Protein AF-A0A812URU6-F1 (afdb_monomer_lite)

Organism: NCBI:txid878477

pLDDT: mean 85.21, std 11.63, range [48.81, 98.44]

Radius of gyration: 23.98 Å; chains: 1; bounding box: 55×29×68 Å

Foldseek 3Di:
DWFFWFKAFLPPRHTFAGRDGAWDKDADPDPVFRIKIAAQDHTPPNVQWDWLCPAPWFTFTDRNVCVVVNDGFKGQTRVPDDRVPHRIMGRDDNNHIDIGTDDQAEFEWEWDWADDDPFWIWIWTDGPVGIDIDIDTNVCQQPDAPLNVVVVVCVVVVHDPSRRYWYAYPVGDIDDPVRRRPGNCRVVVDDPPD

Secondary structure (DSSP, 8-state):
----EEEEETTT--EEEEEE-SEEEEE-SSTT-SEEEEESSPPTTGGGSEE---SSSSEEEE-TT-TTTTS-SEEES-SSS--TTSSEEEEESTTSEEEEE----EEEEEEEEEEEETTEEEEEEEETTEEEEEEEEGGGTTTSBHHHHHHHHHHHTT--TT-EEEEEETT--EE-GGGTTSBHHHHTT-----

Sequence (194 aa):
MERYVHLDCGICGERLYTDLCEFLQSEGSQPHIEAEVYTSQEPDILANLADVGVTGKGHSFNCSRNCHRNRWLIDAGTGVVDRKGYKYAIACGRAFVRIVDVPKVAVVMTVVMRPVSGSSATLLFSLASGDFMAPIMVEDLHKVSWGEVVMQCRAGHDLKPDTVLKFVQEDGTLLGKDHLDQTIAEIFRFHVSS

Structure (mmCIF, N/CA/C/O backbone):
data_AF-A0A812URU6-F1
#
_entry.id   AF-A0A812URU6-F1
#
loop_
_atom_site.group_PDB
_atom_site.id
_atom_site.type_symbol
_atom_site.label_atom_id
_atom_site.label_alt_id
_atom_site.label_comp_id
_atom_site.label_asym_id
_atom_site.label_entity_id
_atom_site.label_seq_id
_atom_site.pdbx_PDB_ins_code
_atom_site.Cartn_x
_atom_site.Cartn_y
_atom_site.Cartn_z
_atom_site.occupancy
_atom_site.B_iso_or_equiv
_atom_site.auth_seq_id
_atom_site.auth_comp_id
_atom_site.auth_asym_id
_atom_site.auth_atom_id
_atom_site.pdbx_PDB_model_num
ATOM 1 N N . MET A 1 1 ? -3.172 11.590 5.666 1.00 53.34 1 MET A N 1
ATOM 2 C CA . MET A 1 1 ? -3.834 10.269 5.735 1.00 53.34 1 MET A CA 1
ATOM 3 C C . MET A 1 1 ? -3.002 9.339 4.879 1.00 53.34 1 MET A C 1
ATOM 5 O O . MET A 1 1 ? -2.835 9.654 3.709 1.00 53.34 1 MET A O 1
ATOM 9 N N . GLU A 1 2 ? -2.430 8.287 5.457 1.00 65.31 2 GLU A N 1
ATOM 10 C CA . GLU A 1 2 ? -1.603 7.329 4.713 1.00 65.31 2 GLU A CA 1
ATOM 11 C C . GLU A 1 2 ? -2.472 6.536 3.724 1.00 65.31 2 GLU A C 1
ATOM 13 O O . GLU A 1 2 ? -3.609 6.157 4.040 1.00 65.31 2 GLU A O 1
ATOM 18 N N . ARG A 1 3 ? -1.963 6.373 2.499 1.00 81.25 3 ARG A N 1
ATOM 19 C CA . ARG A 1 3 ? -2.602 5.663 1.385 1.00 81.25 3 ARG A CA 1
ATOM 20 C C . ARG A 1 3 ? -1.785 4.407 1.114 1.00 81.25 3 ARG A C 1
ATOM 22 O O . ARG A 1 3 ? -0.578 4.513 0.958 1.00 81.25 3 ARG A O 1
ATOM 29 N N . TYR A 1 4 ? -2.457 3.265 1.018 1.00 85.00 4 TYR A N 1
ATOM 30 C CA . TYR A 1 4 ? -1.839 1.975 0.729 1.00 85.00 4 TYR A CA 1
ATOM 31 C C . TYR A 1 4 ? -2.210 1.537 -0.678 1.00 85.00 4 TYR A C 1
ATOM 33 O O . TYR A 1 4 ? -3.381 1.599 -1.068 1.00 85.00 4 TYR A O 1
ATOM 41 N N . VAL A 1 5 ? -1.215 1.096 -1.437 1.00 90.75 5 VAL A N 1
ATOM 42 C CA . VAL A 1 5 ? -1.417 0.593 -2.796 1.00 90.75 5 VAL A CA 1
ATOM 43 C C . VAL A 1 5 ? -0.684 -0.727 -2.994 1.00 90.75 5 VAL A C 1
ATOM 45 O O . VAL A 1 5 ? 0.415 -0.937 -2.486 1.00 90.75 5 VAL A O 1
ATOM 48 N N . HIS A 1 6 ? -1.283 -1.621 -3.769 1.00 93.19 6 HIS A N 1
ATOM 49 C CA . HIS A 1 6 ? -0.532 -2.657 -4.458 1.00 93.19 6 HIS A CA 1
ATOM 50 C C . HIS A 1 6 ? -0.035 -2.095 -5.783 1.00 93.19 6 HIS A C 1
ATOM 52 O O . HIS A 1 6 ? -0.736 -1.329 -6.454 1.00 93.19 6 HIS A O 1
ATOM 58 N N . LEU A 1 7 ? 1.168 -2.499 -6.170 1.00 97.12 7 LEU A N 1
ATOM 59 C CA . LEU A 1 7 ? 1.699 -2.222 -7.495 1.00 97.12 7 LEU A CA 1
ATOM 60 C C . LEU A 1 7 ? 1.783 -3.533 -8.262 1.00 97.12 7 LEU A C 1
ATOM 62 O O . LEU A 1 7 ? 2.578 -4.405 -7.917 1.00 97.12 7 LEU A O 1
ATOM 66 N N . ASP A 1 8 ? 0.969 -3.650 -9.306 1.00 97.50 8 ASP A N 1
ATOM 67 C CA . ASP A 1 8 ? 0.880 -4.852 -10.131 1.00 97.50 8 ASP A CA 1
ATOM 68 C C . ASP A 1 8 ? 1.454 -4.584 -11.523 1.00 97.50 8 ASP A C 1
ATOM 70 O O . ASP A 1 8 ? 1.243 -3.519 -12.106 1.00 97.50 8 ASP A O 1
ATOM 74 N N . CYS A 1 9 ? 2.128 -5.562 -12.121 1.00 97.62 9 CYS A N 1
ATOM 75 C CA . CYS A 1 9 ? 2.458 -5.50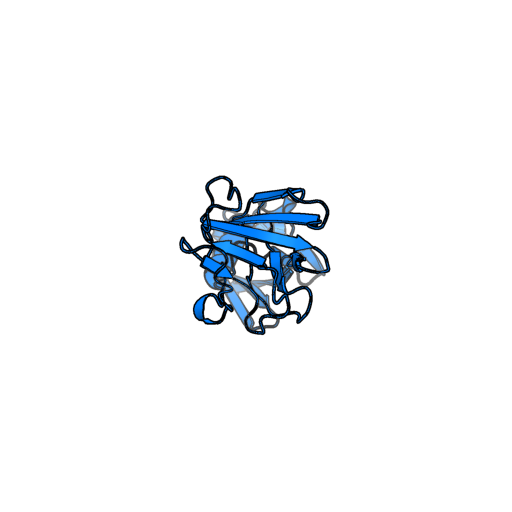9 -13.539 1.00 97.62 9 CYS A CA 1
ATOM 76 C C . CYS A 1 9 ? 1.170 -5.393 -14.370 1.00 97.62 9 CYS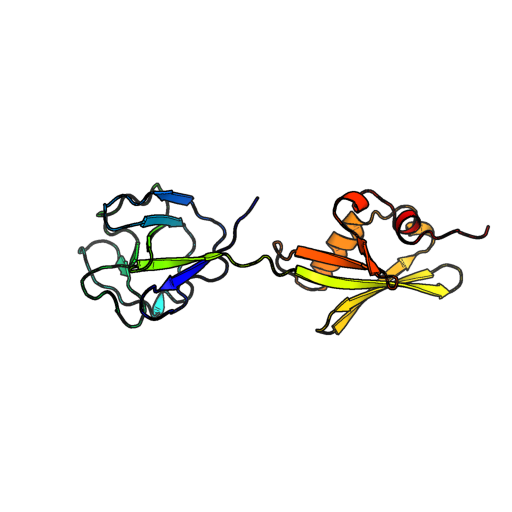 A C 1
ATOM 78 O O . CYS A 1 9 ? 0.269 -6.227 -14.286 1.00 97.62 9 CYS A O 1
ATOM 80 N N . GLY A 1 10 ? 1.092 -4.380 -15.224 1.00 96.19 10 GLY A N 1
ATOM 81 C CA . GLY A 1 10 ? -0.073 -4.078 -16.051 1.00 96.19 10 GLY A CA 1
ATOM 82 C C . GLY A 1 10 ? -0.335 -5.084 -17.165 1.00 96.19 10 GLY A C 1
ATOM 83 O O . GLY A 1 10 ? -1.456 -5.143 -17.663 1.00 96.19 10 GLY A O 1
ATOM 84 N N . ILE A 1 11 ? 0.663 -5.899 -17.531 1.00 96.44 11 ILE A N 1
ATOM 85 C CA . ILE A 1 11 ? 0.514 -6.956 -18.541 1.00 96.44 11 ILE A CA 1
ATOM 86 C C . ILE A 1 11 ? 0.136 -8.292 -17.896 1.00 96.44 11 ILE A C 1
ATOM 88 O O . ILE A 1 11 ? -0.873 -8.883 -18.270 1.00 96.44 11 ILE A O 1
ATOM 92 N N . CYS A 1 12 ? 0.947 -8.802 -16.963 1.00 96.50 12 CYS A N 1
ATOM 93 C CA . CYS A 1 12 ? 0.767 -10.157 -16.428 1.00 96.50 12 CYS A CA 1
ATOM 94 C C . CYS A 1 12 ? 0.069 -10.219 -15.064 1.00 96.50 12 CYS A C 1
ATOM 96 O O . CYS A 1 12 ? -0.239 -11.320 -14.609 1.00 96.50 12 CYS A O 1
ATOM 98 N N . GLY A 1 13 ? -0.175 -9.075 -14.419 1.00 96.25 13 GLY A N 1
ATOM 99 C CA . GLY A 1 13 ? -0.817 -8.996 -13.106 1.00 96.25 13 GLY A CA 1
ATOM 100 C C . GLY A 1 13 ? 0.064 -9.425 -11.930 1.00 96.25 13 GLY A C 1
ATOM 101 O O . GLY A 1 13 ? -0.452 -9.595 -10.832 1.00 96.25 13 GLY A O 1
ATOM 102 N N . GLU A 1 14 ? 1.368 -9.637 -12.133 1.00 96.50 14 GLU A N 1
ATOM 103 C CA . GLU A 1 14 ? 2.283 -9.988 -11.043 1.00 96.50 14 GLU A CA 1
ATOM 104 C C . GLU A 1 14 ? 2.402 -8.850 -10.020 1.00 96.50 14 GLU A C 1
ATOM 106 O O . GLU A 1 14 ? 2.644 -7.703 -10.395 1.00 96.50 14 GLU A O 1
ATOM 111 N N . ARG A 1 15 ? 2.267 -9.193 -8.735 1.00 96.50 15 ARG A N 1
ATOM 112 C CA . ARG A 1 15 ? 2.437 -8.296 -7.585 1.00 96.50 15 ARG A CA 1
ATOM 113 C C . ARG A 1 15 ? 3.912 -7.914 -7.445 1.00 96.50 15 ARG A C 1
ATOM 115 O O . ARG A 1 15 ? 4.744 -8.783 -7.204 1.00 96.50 15 ARG A O 1
ATOM 122 N N . LEU A 1 16 ? 4.228 -6.631 -7.597 1.00 96.62 16 LEU A N 1
ATOM 123 C CA . LEU A 1 16 ? 5.581 -6.084 -7.429 1.00 96.62 16 LEU A CA 1
ATOM 124 C C . LEU A 1 16 ? 5.780 -5.496 -6.027 1.00 96.62 16 LEU A C 1
ATOM 126 O O . LEU A 1 16 ? 6.863 -5.612 -5.460 1.00 96.62 16 LEU A O 1
ATOM 130 N N . TYR A 1 17 ? 4.727 -4.873 -5.492 1.00 96.06 17 TYR A N 1
ATOM 131 C CA . TYR A 1 17 ? 4.671 -4.333 -4.136 1.00 96.06 17 TYR A CA 1
ATOM 132 C C . TYR A 1 17 ? 3.324 -4.636 -3.487 1.00 96.06 17 TYR A C 1
ATOM 134 O O . TYR A 1 17 ? 2.270 -4.474 -4.114 1.00 96.06 17 TYR A O 1
ATOM 142 N N . THR A 1 18 ? 3.366 -4.974 -2.207 1.00 89.75 18 THR A N 1
ATOM 143 C CA . THR A 1 18 ? 2.221 -5.203 -1.333 1.00 89.75 18 THR A CA 1
ATOM 144 C C . THR A 1 18 ? 2.204 -4.104 -0.282 1.00 89.75 18 THR A C 1
ATOM 146 O O . THR A 1 18 ? 3.236 -3.782 0.297 1.00 89.75 18 THR A O 1
ATOM 149 N N . ASP A 1 19 ? 1.028 -3.517 -0.050 1.00 87.00 19 ASP A N 1
ATOM 150 C CA . ASP A 1 19 ? 0.815 -2.484 0.968 1.00 87.00 19 ASP A CA 1
ATOM 151 C C . ASP A 1 19 ? 1.839 -1.329 0.944 1.00 87.00 19 ASP A C 1
ATOM 153 O O . ASP A 1 19 ? 2.282 -0.861 1.990 1.00 87.00 19 ASP A O 1
ATOM 157 N N . LEU A 1 20 ? 2.216 -0.842 -0.244 1.00 90.31 20 LEU A N 1
ATOM 158 C CA . LEU A 1 20 ? 3.130 0.293 -0.373 1.00 90.31 20 LEU A CA 1
ATOM 159 C C . LEU A 1 20 ? 2.477 1.552 0.215 1.00 90.31 20 LEU A C 1
ATOM 161 O O . LEU A 1 20 ? 1.436 1.993 -0.280 1.00 90.31 20 LEU A O 1
ATOM 165 N N . CYS A 1 21 ? 3.100 2.132 1.243 1.00 88.00 21 CYS A N 1
ATOM 166 C CA . CYS A 1 21 ? 2.548 3.260 2.004 1.00 88.00 21 CYS A CA 1
ATOM 167 C C . CYS A 1 21 ? 3.456 4.495 2.070 1.00 88.00 21 CYS A C 1
ATOM 169 O O . CYS A 1 21 ? 2.961 5.614 2.210 1.00 88.00 21 CYS A O 1
ATOM 171 N N . GLU A 1 22 ? 4.767 4.321 1.900 1.00 90.25 22 GLU A N 1
ATOM 172 C CA . GLU A 1 22 ? 5.744 5.410 1.886 1.00 90.25 22 GLU A CA 1
ATOM 173 C C . GLU A 1 22 ? 6.175 5.718 0.451 1.00 90.25 22 GLU A C 1
ATOM 175 O O . GLU A 1 22 ? 7.177 5.205 -0.060 1.00 90.25 22 GLU A O 1
ATOM 180 N N . PHE A 1 23 ? 5.390 6.550 -0.233 1.00 96.12 23 PHE A N 1
ATOM 181 C CA . PHE A 1 23 ? 5.688 6.937 -1.606 1.00 96.12 23 PHE A CA 1
ATOM 182 C C . PHE A 1 23 ? 5.219 8.349 -1.956 1.00 96.12 23 PHE A C 1
ATOM 184 O O . PHE A 1 23 ? 4.244 8.871 -1.417 1.00 96.12 23 PHE A O 1
ATOM 191 N N . LEU A 1 24 ? 5.905 8.945 -2.927 1.00 96.75 24 LEU A N 1
ATOM 192 C CA . LEU A 1 24 ? 5.454 10.126 -3.651 1.00 96.75 24 LEU A CA 1
ATOM 193 C C . LEU A 1 24 ? 4.851 9.674 -4.982 1.00 96.75 24 LEU A C 1
ATOM 195 O O . LEU A 1 24 ? 5.499 8.945 -5.726 1.00 96.75 24 LEU A O 1
ATOM 199 N N . GLN A 1 25 ? 3.649 10.138 -5.314 1.00 97.12 25 GLN A N 1
ATOM 200 C CA . GLN A 1 25 ? 3.085 9.984 -6.656 1.00 97.12 25 GLN A CA 1
ATOM 201 C C . GLN A 1 25 ? 3.115 11.329 -7.386 1.00 97.12 25 GLN A C 1
ATOM 203 O O . GLN A 1 25 ? 2.724 12.347 -6.816 1.00 97.12 25 GLN A O 1
ATOM 208 N N . SER A 1 26 ? 3.541 11.338 -8.648 1.00 97.00 26 SER A N 1
ATOM 209 C CA . SER A 1 26 ? 3.408 12.494 -9.540 1.00 97.00 26 SER A CA 1
ATOM 210 C C . SER A 1 26 ? 2.812 12.113 -10.888 1.00 97.00 26 SER A C 1
ATOM 212 O O . SER A 1 26 ? 2.631 10.935 -11.195 1.00 97.00 26 SER A O 1
ATOM 214 N N . GLU A 1 27 ? 2.532 13.126 -11.705 1.00 96.94 27 GLU A N 1
ATOM 215 C CA . GLU A 1 27 ? 2.297 12.936 -13.136 1.00 96.94 27 GLU A CA 1
ATOM 216 C C . GLU A 1 27 ? 3.510 12.272 -13.796 1.00 96.94 27 GLU A C 1
ATOM 218 O O . GLU A 1 27 ? 4.634 12.372 -13.289 1.00 96.94 27 GLU A O 1
ATOM 223 N N . GLY A 1 28 ? 3.265 11.572 -14.904 1.00 95.31 28 GLY A N 1
ATOM 224 C CA . GLY A 1 28 ? 4.319 10.914 -15.659 1.00 95.31 28 GLY A CA 1
ATOM 225 C C . GLY A 1 28 ? 5.263 11.910 -16.327 1.00 95.31 28 GLY A C 1
ATOM 226 O O . GLY A 1 28 ? 4.831 12.839 -17.006 1.00 95.31 28 GLY A O 1
ATOM 227 N N . SER A 1 29 ? 6.569 11.679 -16.190 1.00 93.38 29 SER A N 1
ATOM 228 C CA . SER A 1 29 ? 7.610 12.482 -16.844 1.00 93.38 29 SER A CA 1
ATOM 229 C C . SER A 1 29 ? 7.660 12.344 -18.374 1.00 93.38 29 SER A C 1
ATOM 231 O O . SER A 1 29 ? 8.317 13.143 -19.044 1.00 93.38 29 SER A O 1
ATOM 233 N N . GLN A 1 30 ? 6.985 11.343 -18.952 1.00 90.44 30 GLN A N 1
ATOM 234 C CA . GLN A 1 30 ? 6.980 11.060 -20.391 1.00 90.44 30 GLN A CA 1
ATOM 235 C C . GLN A 1 30 ? 5.553 10.834 -20.911 1.00 90.44 30 GLN A C 1
ATOM 237 O O . GLN A 1 30 ? 4.738 10.265 -20.190 1.00 90.44 30 GLN A O 1
ATOM 242 N N . PRO A 1 31 ? 5.245 11.153 -22.188 1.00 92.31 31 PRO A N 1
ATOM 243 C CA . PRO A 1 31 ? 3.873 11.099 -22.717 1.00 92.31 31 PRO A CA 1
ATOM 244 C C . PRO A 1 31 ? 3.169 9.737 -22.649 1.00 92.31 31 PRO A C 1
ATOM 246 O O . PRO A 1 31 ? 1.954 9.665 -22.791 1.00 92.31 31 PRO A O 1
ATOM 249 N N . HIS A 1 32 ? 3.923 8.647 -22.507 1.00 91.31 32 HIS A N 1
ATOM 250 C CA . HIS A 1 32 ? 3.379 7.292 -22.433 1.00 91.31 32 HIS A CA 1
ATOM 251 C C . HIS A 1 32 ? 3.273 6.756 -20.999 1.00 91.31 32 HIS A C 1
ATOM 253 O O . HIS A 1 32 ? 2.820 5.627 -20.816 1.00 91.31 32 HIS A O 1
ATOM 259 N N . ILE A 1 33 ? 3.710 7.530 -20.005 1.00 95.50 33 ILE A N 1
ATOM 260 C CA . ILE A 1 33 ? 3.616 7.207 -18.584 1.00 95.50 33 ILE A CA 1
ATOM 261 C C . ILE A 1 33 ? 2.459 8.031 -18.021 1.00 95.50 33 ILE A C 1
ATOM 263 O O . ILE A 1 33 ? 2.445 9.251 -18.146 1.00 95.50 33 ILE A O 1
ATOM 267 N N . GLU A 1 34 ? 1.470 7.372 -17.421 1.00 97.12 34 GLU A N 1
ATOM 268 C CA . GLU A 1 34 ? 0.302 8.061 -16.856 1.00 97.12 34 GLU A CA 1
ATOM 269 C C . GLU A 1 34 ? 0.665 8.736 -15.525 1.00 97.12 34 GLU A C 1
ATOM 271 O O . GLU A 1 34 ? 0.250 9.859 -15.248 1.00 97.12 34 GLU A O 1
ATOM 276 N N . ALA A 1 35 ? 1.465 8.052 -14.707 1.00 97.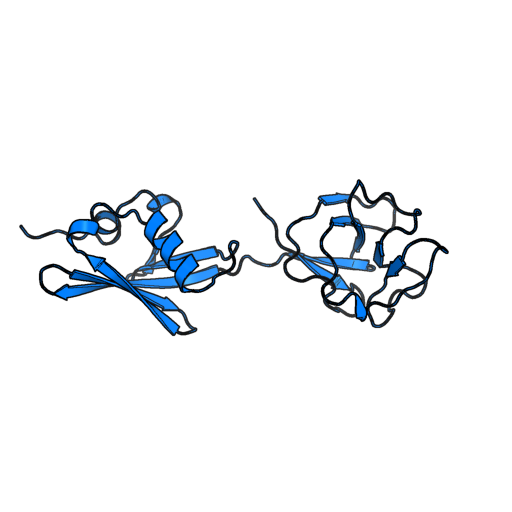75 35 ALA A N 1
ATOM 277 C CA . ALA A 1 35 ? 1.934 8.535 -13.416 1.00 97.75 35 ALA A CA 1
ATOM 278 C C . ALA A 1 35 ? 3.288 7.914 -13.064 1.00 97.75 35 ALA A C 1
ATOM 280 O O . ALA A 1 35 ? 3.653 6.861 -13.586 1.00 97.75 35 ALA A O 1
ATOM 281 N N . GLU A 1 36 ? 4.000 8.528 -12.129 1.00 98.06 36 GLU A N 1
ATOM 282 C CA . GLU A 1 36 ? 5.213 7.966 -11.538 1.00 98.06 36 GLU A CA 1
ATOM 283 C C . GLU A 1 36 ? 5.044 7.819 -10.032 1.00 98.06 36 GLU A C 1
ATOM 285 O O . GLU A 1 36 ? 4.504 8.703 -9.362 1.00 98.06 36 GLU A O 1
ATOM 290 N N . VAL A 1 37 ? 5.515 6.693 -9.502 1.00 98.25 37 VAL A N 1
ATOM 291 C CA . VAL A 1 37 ? 5.595 6.431 -8.064 1.00 98.25 37 VAL A CA 1
ATOM 292 C C . VAL A 1 37 ? 7.065 6.398 -7.666 1.00 98.25 37 VAL A C 1
ATOM 294 O O . VAL A 1 37 ? 7.855 5.690 -8.280 1.00 98.25 37 VAL A O 1
ATOM 297 N N . TYR A 1 38 ? 7.435 7.146 -6.634 1.00 98.31 38 TYR A N 1
ATOM 298 C CA . TYR A 1 38 ? 8.784 7.174 -6.076 1.00 98.31 38 TYR A CA 1
ATOM 299 C C . TYR A 1 38 ? 8.745 6.667 -4.648 1.00 98.31 38 TYR A C 1
ATOM 301 O O . TYR A 1 38 ? 7.943 7.142 -3.844 1.00 98.31 38 TYR A O 1
ATOM 309 N N . THR A 1 39 ? 9.605 5.712 -4.321 1.00 98.19 39 THR A N 1
ATOM 310 C CA . THR A 1 39 ? 9.646 5.119 -2.983 1.00 98.19 39 THR A CA 1
ATOM 311 C C . THR A 1 39 ? 11.052 4.668 -2.615 1.00 98.19 39 THR A C 1
ATOM 313 O O . THR A 1 39 ? 11.894 4.396 -3.472 1.00 98.19 39 THR A O 1
ATOM 316 N N . SER A 1 40 ? 11.320 4.610 -1.315 1.00 97.94 40 SER A N 1
ATOM 317 C CA . SER A 1 40 ? 12.527 3.993 -0.768 1.00 97.94 40 SER A CA 1
ATOM 318 C C . SER A 1 40 ? 12.286 2.557 -0.297 1.00 97.94 40 SER A C 1
ATOM 320 O O . SER A 1 40 ? 13.254 1.877 0.053 1.00 97.94 40 SER A O 1
ATOM 322 N N . GLN A 1 41 ? 11.031 2.095 -0.320 1.00 96.31 41 GLN A N 1
ATOM 323 C CA . GLN A 1 41 ? 10.656 0.714 -0.049 1.00 96.31 41 GLN A CA 1
ATOM 324 C C . GLN A 1 41 ? 11.093 -0.181 -1.211 1.00 96.31 41 GLN A C 1
ATOM 326 O O . GLN A 1 41 ? 10.942 0.163 -2.384 1.00 96.31 41 GLN A O 1
ATOM 331 N N . GLU A 1 42 ? 11.663 -1.331 -0.876 1.00 96.00 42 GLU A N 1
ATOM 332 C CA . GLU A 1 42 ? 12.105 -2.333 -1.843 1.00 96.00 42 GLU A CA 1
ATOM 333 C C . GLU A 1 42 ? 10.916 -3.138 -2.403 1.00 96.00 42 GLU A C 1
ATOM 335 O O . GLU A 1 42 ? 9.966 -3.374 -1.654 1.00 96.00 42 GLU A O 1
ATOM 340 N N . PRO A 1 43 ? 10.932 -3.554 -3.689 1.00 94.75 43 PRO A N 1
ATOM 341 C CA . PRO A 1 43 ? 9.922 -4.472 -4.216 1.00 94.75 43 PRO A CA 1
ATOM 342 C C . PRO A 1 43 ? 9.917 -5.807 -3.462 1.00 94.75 43 PRO A C 1
ATOM 344 O O . PRO A 1 43 ? 10.981 -6.376 -3.217 1.00 94.75 43 PRO A O 1
ATOM 347 N N . ASP A 1 44 ? 8.736 -6.372 -3.203 1.00 86.56 44 ASP A N 1
ATOM 348 C CA . ASP A 1 44 ? 8.582 -7.619 -2.428 1.00 86.56 44 ASP A CA 1
ATOM 349 C C . ASP A 1 44 ? 9.335 -8.803 -3.050 1.00 86.56 44 ASP A C 1
ATOM 351 O O . ASP A 1 44 ? 9.779 -9.725 -2.368 1.00 86.56 44 ASP A O 1
ATOM 355 N N . ILE A 1 45 ? 9.441 -8.788 -4.378 1.00 90.94 45 ILE A N 1
ATOM 356 C CA . ILE A 1 45 ? 10.019 -9.861 -5.182 1.00 90.94 45 ILE A CA 1
ATOM 357 C C . ILE A 1 45 ? 11.304 -9.420 -5.884 1.00 90.94 45 ILE A C 1
ATOM 359 O O . ILE A 1 45 ? 11.605 -9.948 -6.952 1.00 90.94 45 ILE A O 1
ATOM 363 N N . LEU A 1 46 ? 12.059 -8.466 -5.317 1.00 93.75 46 LEU A N 1
ATOM 364 C CA . LEU A 1 46 ? 13.256 -7.888 -5.949 1.00 93.75 46 LEU A CA 1
ATOM 365 C C . LEU A 1 46 ? 14.191 -8.953 -6.547 1.00 93.75 46 LEU A C 1
ATOM 367 O O . LEU A 1 46 ? 14.591 -8.832 -7.701 1.00 93.75 46 LEU A O 1
ATOM 371 N N . ALA A 1 47 ? 14.480 -10.023 -5.800 1.00 93.81 47 ALA A N 1
ATOM 372 C CA . ALA A 1 47 ? 15.364 -11.109 -6.236 1.00 93.81 47 ALA A CA 1
ATOM 373 C C . ALA A 1 47 ? 14.872 -11.872 -7.485 1.00 93.81 47 ALA A C 1
ATOM 375 O O . ALA A 1 47 ? 15.665 -12.530 -8.154 1.00 93.81 47 ALA A O 1
ATOM 376 N N . ASN A 1 48 ? 13.577 -11.786 -7.797 1.00 94.75 48 ASN A N 1
ATOM 377 C CA . ASN A 1 48 ? 12.944 -12.451 -8.935 1.00 94.75 48 ASN A CA 1
ATOM 378 C C . ASN A 1 48 ? 12.666 -11.497 -10.102 1.00 94.75 48 ASN A C 1
ATOM 380 O O . ASN A 1 48 ? 12.221 -11.950 -11.157 1.00 94.75 48 ASN A O 1
ATOM 384 N N . LEU A 1 49 ? 12.865 -10.188 -9.924 1.00 95.62 49 LEU A N 1
ATOM 385 C CA . LEU A 1 49 ? 12.640 -9.217 -10.987 1.00 95.62 49 LEU A CA 1
ATOM 386 C C . LEU A 1 49 ? 13.683 -9.386 -12.094 1.00 95.62 49 LEU A C 1
ATOM 388 O O . LEU A 1 49 ? 14.864 -9.619 -11.839 1.00 95.62 49 LEU A O 1
ATOM 392 N N . ALA A 1 50 ? 13.249 -9.235 -13.343 1.00 95.44 50 ALA A N 1
ATOM 393 C CA . ALA A 1 50 ? 14.161 -9.310 -14.474 1.00 95.44 50 ALA A CA 1
ATOM 394 C C . ALA A 1 50 ? 14.938 -7.994 -14.596 1.00 95.44 50 ALA A C 1
ATOM 396 O O . ALA A 1 50 ? 14.345 -6.957 -14.899 1.00 95.44 50 ALA A O 1
ATOM 397 N N . ASP A 1 51 ? 16.253 -8.032 -14.386 1.00 94.12 51 ASP A N 1
ATOM 398 C CA . ASP A 1 51 ? 17.120 -6.892 -14.683 1.00 94.12 51 ASP A CA 1
ATOM 399 C C . ASP A 1 51 ? 17.295 -6.755 -16.202 1.00 94.12 51 ASP A C 1
ATOM 401 O O . ASP A 1 51 ? 17.705 -7.691 -16.892 1.00 94.12 51 ASP A O 1
ATOM 405 N N . VAL A 1 52 ? 16.943 -5.586 -16.727 1.00 91.44 52 VAL A N 1
ATOM 406 C CA . VAL A 1 52 ? 17.025 -5.246 -18.153 1.00 91.44 52 VAL A CA 1
ATOM 407 C C . VAL A 1 52 ? 18.306 -4.494 -18.517 1.00 91.44 52 VAL A C 1
ATOM 409 O O . VAL A 1 52 ? 18.540 -4.264 -19.702 1.00 91.44 52 VAL A O 1
ATOM 412 N N . GLY A 1 53 ? 19.162 -4.162 -17.541 1.00 84.81 53 GLY A N 1
ATOM 413 C CA . GLY A 1 53 ? 20.536 -3.705 -17.778 1.00 84.81 53 GLY A CA 1
ATOM 414 C C . GLY A 1 53 ? 20.668 -2.479 -18.687 1.00 84.81 53 GLY A C 1
ATOM 415 O O . GLY A 1 53 ? 21.484 -2.478 -19.606 1.00 84.81 53 GLY A O 1
ATOM 416 N N . VAL A 1 54 ? 19.858 -1.440 -18.465 1.00 81.44 54 VAL A N 1
ATOM 417 C CA . VAL A 1 54 ? 19.760 -0.273 -19.369 1.00 81.44 54 VAL A CA 1
ATOM 418 C C . VAL A 1 54 ? 21.039 0.563 -19.395 1.00 81.44 54 VAL A C 1
ATOM 420 O O . VAL A 1 54 ? 21.421 1.092 -20.440 1.00 81.44 54 VAL A O 1
ATOM 423 N N . THR A 1 55 ? 21.717 0.692 -18.257 1.00 70.81 55 THR A N 1
ATOM 424 C CA . THR A 1 55 ? 22.999 1.392 -18.162 1.00 70.81 55 THR A CA 1
ATOM 425 C C . THR A 1 55 ? 23.976 0.548 -17.351 1.00 70.81 55 THR A C 1
ATOM 427 O O . THR A 1 55 ? 23.581 -0.230 -16.490 1.00 70.81 55 THR A O 1
ATOM 430 N N . GLY A 1 56 ? 25.282 0.700 -17.590 1.00 70.94 56 GLY A N 1
ATOM 431 C CA . GLY A 1 56 ? 26.322 0.051 -16.775 1.00 70.94 56 GLY A CA 1
ATOM 432 C C . GLY A 1 56 ? 26.433 0.600 -15.341 1.00 70.94 56 GLY A C 1
ATOM 433 O O . GLY A 1 56 ? 27.494 0.495 -14.732 1.00 70.94 56 GLY A O 1
ATOM 434 N N . LYS A 1 57 ? 25.390 1.265 -14.831 1.00 81.88 57 LYS A N 1
ATOM 435 C CA . LYS A 1 57 ? 25.298 1.864 -13.498 1.00 81.88 57 LYS A CA 1
ATOM 436 C C . LYS A 1 57 ? 23.924 1.534 -12.920 1.00 81.88 57 LYS A C 1
ATOM 438 O O . LYS A 1 57 ? 22.932 1.715 -13.607 1.00 81.88 57 LYS A O 1
ATOM 443 N N . GLY A 1 58 ? 23.862 1.113 -11.658 1.00 89.88 58 GLY A N 1
ATOM 444 C CA . GLY A 1 58 ? 22.596 0.765 -11.004 1.00 89.88 58 GLY A CA 1
ATOM 445 C C . GLY A 1 58 ? 21.843 -0.373 -11.700 1.00 89.88 58 GLY A C 1
ATOM 446 O O . GLY A 1 58 ? 22.435 -1.140 -12.455 1.00 89.88 58 GLY A O 1
ATOM 447 N N . HIS A 1 59 ? 20.542 -0.473 -11.423 1.00 94.25 59 HIS A N 1
ATOM 448 C CA . HIS A 1 59 ? 19.680 -1.521 -11.969 1.00 94.25 59 HIS A CA 1
ATOM 449 C C . HIS A 1 59 ? 18.385 -0.947 -12.538 1.00 94.25 59 HIS A C 1
ATOM 451 O O . HIS A 1 59 ? 17.890 0.096 -12.099 1.00 94.25 59 HIS A O 1
ATOM 457 N N . SER A 1 60 ? 17.822 -1.664 -13.502 1.00 95.12 60 SER A N 1
ATOM 458 C CA . SER A 1 60 ? 16.532 -1.362 -14.118 1.00 95.12 60 SER A CA 1
ATOM 459 C C . SER A 1 60 ? 15.736 -2.648 -14.179 1.00 95.12 60 SER A C 1
ATOM 461 O O . SER A 1 60 ? 16.173 -3.598 -14.820 1.00 95.12 60 SER A O 1
ATOM 463 N N . PHE A 1 61 ? 14.581 -2.692 -13.533 1.00 96.88 61 PHE A N 1
ATOM 464 C CA . PHE A 1 61 ? 13.844 -3.934 -13.369 1.00 96.88 61 PHE A CA 1
ATOM 465 C C . PHE A 1 61 ? 12.551 -3.958 -14.171 1.00 96.88 61 PHE A C 1
ATOM 467 O O . PHE A 1 61 ? 11.853 -2.952 -14.334 1.00 96.88 61 PHE A O 1
ATOM 474 N N . ASN A 1 62 ? 12.207 -5.154 -14.623 1.00 96.31 62 ASN A N 1
ATOM 475 C CA . ASN A 1 62 ? 10.895 -5.536 -15.109 1.00 96.31 62 ASN A CA 1
ATOM 476 C C . ASN A 1 62 ? 10.254 -6.536 -14.134 1.00 96.31 62 ASN A C 1
ATOM 478 O O . ASN A 1 62 ? 10.911 -7.029 -13.221 1.00 96.31 62 ASN A O 1
ATOM 482 N N . CYS A 1 63 ? 8.988 -6.888 -14.361 1.00 96.62 63 CYS A N 1
ATOM 483 C CA . CYS A 1 63 ? 8.385 -8.062 -13.718 1.00 96.62 63 CYS A CA 1
ATOM 484 C C . CYS A 1 63 ? 9.218 -9.333 -13.986 1.00 96.62 63 CYS A C 1
ATOM 486 O O . CYS A 1 63 ? 9.994 -9.382 -14.946 1.00 96.62 63 CYS A O 1
ATOM 488 N N . SER A 1 64 ? 9.030 -10.384 -13.187 1.00 96.62 64 SER A N 1
ATOM 489 C CA . SER A 1 64 ? 9.810 -11.632 -13.273 1.00 96.62 64 SER A CA 1
ATOM 490 C C . SER A 1 64 ? 9.715 -12.304 -14.645 1.00 96.62 64 SER A C 1
ATOM 492 O O . SER A 1 64 ? 10.654 -12.926 -15.137 1.00 96.62 64 SER A O 1
ATOM 494 N N . ARG A 1 65 ? 8.578 -12.115 -15.320 1.00 96.25 65 ARG A N 1
ATOM 495 C CA . ARG A 1 65 ? 8.300 -12.638 -16.665 1.00 96.25 65 ARG A CA 1
ATOM 496 C C . ARG A 1 65 ? 8.852 -11.762 -17.790 1.00 96.25 65 ARG A C 1
ATOM 498 O O . ARG A 1 65 ? 8.624 -12.066 -18.959 1.00 96.25 65 ARG A O 1
ATOM 505 N N . ASN A 1 66 ? 9.510 -10.652 -17.453 1.00 96.00 66 ASN A N 1
ATOM 506 C CA . ASN A 1 66 ? 10.043 -9.660 -18.382 1.00 96.00 66 ASN A CA 1
ATOM 507 C C . ASN A 1 66 ? 9.036 -9.233 -19.476 1.00 96.00 66 ASN A C 1
ATOM 509 O O . ASN A 1 66 ? 9.377 -9.086 -20.654 1.00 96.00 66 ASN A O 1
ATOM 513 N N . CYS A 1 67 ? 7.760 -9.062 -19.108 1.00 95.81 67 CYS A N 1
ATOM 514 C CA . CYS A 1 67 ? 6.669 -8.856 -20.067 1.00 95.81 67 CYS A CA 1
ATOM 515 C C . CYS A 1 67 ? 6.812 -7.581 -20.907 1.00 95.81 67 CYS A C 1
ATOM 517 O O . CYS A 1 67 ? 6.283 -7.523 -22.017 1.00 95.81 67 CYS A O 1
ATOM 519 N N . HIS A 1 68 ? 7.531 -6.574 -20.407 1.00 92.25 68 HIS A N 1
ATOM 520 C CA . HIS A 1 68 ? 7.690 -5.286 -21.085 1.00 92.25 68 HIS A CA 1
ATOM 521 C C . HIS A 1 68 ? 8.953 -5.227 -21.966 1.00 92.25 68 HIS A C 1
ATOM 523 O O . HIS A 1 68 ? 9.163 -4.229 -22.656 1.00 92.25 68 HIS A O 1
ATOM 529 N N . ARG A 1 69 ? 9.748 -6.313 -22.009 1.00 87.06 69 ARG A N 1
ATOM 530 C CA . ARG A 1 69 ? 10.934 -6.511 -22.864 1.00 87.06 69 ARG A CA 1
ATOM 531 C C . ARG A 1 69 ? 11.892 -5.315 -22.847 1.00 87.06 69 ARG A C 1
ATOM 533 O O . ARG A 1 69 ? 12.664 -5.163 -21.916 1.00 87.06 69 ARG A O 1
ATOM 540 N N . ASN A 1 70 ? 11.808 -4.450 -23.860 1.00 84.06 70 ASN A N 1
ATOM 541 C CA . ASN A 1 70 ? 12.686 -3.294 -24.068 1.00 84.06 70 ASN A CA 1
ATOM 542 C C . ASN A 1 70 ? 12.311 -2.080 -23.198 1.00 84.06 70 ASN A C 1
ATOM 544 O O . ASN A 1 70 ? 12.827 -0.987 -23.413 1.00 84.06 70 ASN A O 1
ATOM 548 N N . ARG A 1 71 ? 11.362 -2.238 -22.273 1.00 89.75 71 ARG A N 1
ATOM 549 C CA . ARG A 1 71 ? 10.957 -1.215 -21.309 1.00 89.75 71 ARG A CA 1
ATOM 550 C C . ARG A 1 71 ? 11.126 -1.776 -19.904 1.00 89.75 71 ARG A C 1
ATOM 552 O O . ARG A 1 71 ? 10.721 -2.913 -19.646 1.00 89.75 71 ARG A O 1
ATOM 559 N N . TRP A 1 72 ? 11.682 -0.967 -19.011 1.00 92.94 72 TRP A N 1
ATOM 560 C CA . TRP A 1 72 ? 11.750 -1.270 -17.586 1.00 92.94 72 TRP A CA 1
ATOM 561 C C . TRP A 1 72 ? 10.598 -0.591 -16.851 1.00 92.94 72 TRP A C 1
ATOM 563 O O . TRP A 1 72 ? 10.072 0.431 -17.291 1.00 92.94 72 TRP A O 1
ATOM 573 N N . LEU A 1 73 ? 10.177 -1.207 -15.754 1.00 96.69 73 LEU A N 1
ATOM 574 C CA . LEU A 1 73 ? 9.094 -0.725 -14.902 1.00 96.69 73 LEU A CA 1
ATOM 575 C C . LEU A 1 73 ? 9.625 0.073 -13.719 1.00 96.69 73 LEU A C 1
ATOM 577 O O . LEU A 1 73 ? 8.976 1.022 -13.294 1.00 96.69 73 LEU A O 1
ATOM 581 N N . ILE A 1 74 ? 10.782 -0.332 -13.190 1.00 97.50 74 ILE A N 1
ATOM 582 C CA . ILE A 1 74 ? 11.363 0.205 -11.962 1.00 97.50 74 ILE A CA 1
ATOM 583 C C . ILE A 1 74 ? 12.798 0.633 -12.257 1.00 97.50 74 ILE A C 1
ATOM 585 O O . ILE A 1 74 ? 13.623 -0.177 -12.679 1.00 97.50 74 ILE A O 1
ATOM 589 N N . ASP A 1 75 ? 13.101 1.903 -12.034 1.00 96.94 75 ASP A N 1
ATOM 590 C CA . ASP A 1 75 ? 14.462 2.421 -11.998 1.00 96.94 75 ASP A CA 1
ATOM 591 C C . ASP A 1 75 ? 15.018 2.324 -10.578 1.00 96.94 75 ASP A C 1
ATOM 593 O O . ASP A 1 75 ? 14.424 2.863 -9.643 1.00 96.94 75 ASP A O 1
ATOM 597 N N . ALA A 1 76 ? 16.170 1.677 -10.423 1.00 96.56 76 ALA A N 1
ATOM 598 C CA . ALA A 1 76 ? 16.894 1.556 -9.162 1.00 96.56 76 ALA A CA 1
ATOM 599 C C . ALA A 1 76 ? 18.284 2.206 -9.255 1.00 96.56 76 ALA A C 1
ATOM 601 O O . ALA A 1 76 ? 19.276 1.697 -8.730 1.00 96.56 76 ALA A O 1
ATOM 602 N N . GLY A 1 77 ? 18.370 3.364 -9.913 1.00 95.00 77 GLY A N 1
ATOM 603 C CA . GLY A 1 77 ? 19.580 4.184 -9.938 1.00 95.00 77 GLY A CA 1
ATOM 604 C C . GLY A 1 77 ? 20.415 4.035 -11.185 1.00 95.00 77 GLY A C 1
ATOM 605 O O . GLY A 1 77 ? 21.640 4.106 -11.106 1.00 95.00 77 GLY A O 1
ATOM 606 N N . THR A 1 78 ? 19.757 3.904 -12.335 1.00 94.31 78 THR A N 1
ATOM 607 C CA . THR A 1 78 ? 20.454 3.911 -13.628 1.00 94.31 78 THR A CA 1
ATOM 608 C C . THR A 1 78 ? 21.097 5.260 -13.951 1.00 94.31 78 THR A C 1
ATOM 610 O O . THR A 1 78 ? 22.016 5.337 -14.771 1.00 94.31 78 THR A O 1
ATOM 613 N N . GLY A 1 79 ? 20.594 6.330 -13.321 1.00 92.31 79 GLY A N 1
ATOM 614 C CA . GLY A 1 79 ? 20.922 7.721 -13.632 1.00 92.31 79 GLY A CA 1
ATOM 615 C C . GLY A 1 79 ? 20.141 8.290 -14.821 1.00 92.31 79 GLY A C 1
ATOM 616 O O . GLY A 1 79 ? 20.361 9.444 -15.173 1.00 92.31 79 GLY A O 1
ATOM 617 N N . VAL A 1 80 ? 19.244 7.506 -15.434 1.00 92.19 80 VAL A N 1
ATOM 618 C CA . VAL A 1 80 ? 18.383 7.943 -16.549 1.00 92.19 80 VAL A CA 1
ATOM 619 C C . VAL A 1 80 ? 17.128 8.654 -16.042 1.00 92.19 80 VAL A C 1
ATOM 621 O O . VAL A 1 80 ? 16.657 9.594 -16.678 1.00 92.19 80 VAL A O 1
ATOM 624 N N . VAL A 1 81 ? 16.593 8.216 -14.901 1.00 92.75 81 VAL A N 1
ATOM 625 C CA . VAL A 1 81 ? 15.370 8.755 -14.294 1.00 92.75 81 VAL A CA 1
ATOM 626 C C . VAL A 1 81 ? 15.722 9.583 -13.058 1.00 92.75 81 VAL A C 1
ATOM 628 O O . VAL A 1 81 ? 16.493 9.139 -12.203 1.00 92.75 81 VAL A O 1
ATOM 631 N N . ASP A 1 82 ? 15.133 10.776 -12.934 1.00 94.75 82 ASP A N 1
ATOM 632 C CA . ASP A 1 82 ? 15.181 11.540 -11.686 1.00 94.75 82 ASP A CA 1
ATOM 633 C C . ASP A 1 82 ? 14.253 10.893 -10.650 1.00 94.75 82 ASP A C 1
ATOM 635 O O . ASP A 1 82 ? 13.030 10.998 -10.728 1.00 94.75 82 ASP A O 1
ATOM 639 N N . ARG A 1 83 ? 14.845 10.214 -9.661 1.00 95.94 83 ARG A N 1
ATOM 640 C CA . ARG A 1 83 ? 14.110 9.529 -8.587 1.00 95.94 83 ARG A CA 1
ATOM 641 C C . ARG A 1 83 ? 13.660 10.462 -7.456 1.00 95.94 83 ARG A C 1
ATOM 643 O O . ARG A 1 83 ? 13.163 9.973 -6.446 1.00 95.94 83 ARG A O 1
ATOM 650 N N . LYS A 1 84 ? 13.860 11.783 -7.563 1.00 95.88 84 LYS A N 1
ATOM 651 C CA . LYS A 1 84 ? 13.421 12.782 -6.563 1.00 95.88 84 LYS A CA 1
ATOM 652 C C . LYS A 1 84 ? 13.918 12.494 -5.137 1.00 95.88 84 LYS A C 1
ATOM 654 O O . LYS A 1 84 ? 13.221 12.751 -4.161 1.00 95.88 84 LYS A O 1
ATOM 659 N N . GLY A 1 85 ? 15.119 11.926 -5.019 1.00 96.50 85 GLY A N 1
ATOM 660 C CA . GLY A 1 85 ? 15.731 11.545 -3.738 1.00 96.50 85 GLY A CA 1
ATOM 661 C C . GLY A 1 85 ? 15.331 10.168 -3.190 1.00 96.50 85 GLY A C 1
ATOM 662 O O . GLY A 1 85 ? 15.858 9.765 -2.156 1.00 96.50 85 GLY A O 1
ATOM 663 N N . TYR A 1 86 ? 14.461 9.423 -3.873 1.00 98.06 86 TYR A N 1
ATOM 664 C CA . TYR A 1 86 ? 14.054 8.070 -3.485 1.00 98.06 86 TYR A CA 1
ATOM 665 C C . TYR A 1 86 ? 14.943 6.987 -4.117 1.00 98.06 86 TYR A C 1
ATOM 667 O O . TYR A 1 86 ? 15.669 7.229 -5.087 1.00 98.06 86 TYR A O 1
ATOM 675 N N . LYS A 1 87 ? 14.894 5.764 -3.570 1.00 97.75 87 LYS A N 1
ATOM 676 C CA . LYS A 1 87 ? 15.665 4.624 -4.106 1.00 97.75 87 LYS A CA 1
ATOM 677 C C . LYS A 1 87 ? 15.079 4.064 -5.400 1.00 97.75 87 LYS A C 1
ATOM 679 O O . LYS A 1 87 ? 15.840 3.570 -6.229 1.00 97.75 87 LYS A O 1
ATOM 684 N N . TYR A 1 88 ? 13.772 4.166 -5.593 1.00 98.19 88 TYR A N 1
ATOM 685 C CA . TYR A 1 88 ? 13.078 3.593 -6.737 1.00 98.19 88 TYR A CA 1
ATOM 686 C C . TYR A 1 88 ? 12.183 4.635 -7.403 1.00 98.19 88 TYR A C 1
ATOM 688 O O . TYR A 1 88 ? 11.527 5.416 -6.711 1.00 98.19 88 TYR A O 1
ATOM 696 N N . ALA A 1 89 ? 12.143 4.629 -8.734 1.00 98.12 89 ALA A N 1
ATOM 697 C CA . ALA A 1 89 ? 11.104 5.294 -9.519 1.00 98.12 89 ALA A CA 1
ATOM 698 C C . ALA A 1 89 ? 10.375 4.255 -10.369 1.00 98.12 89 ALA A C 1
ATOM 700 O O . ALA A 1 89 ? 11.009 3.466 -11.064 1.00 98.12 89 ALA A O 1
ATOM 701 N N . ILE A 1 90 ? 9.049 4.250 -10.308 1.00 98.44 90 ILE A N 1
ATOM 702 C CA . ILE A 1 90 ? 8.193 3.274 -10.970 1.00 98.44 90 ILE A CA 1
ATOM 703 C C . ILE A 1 90 ? 7.330 3.980 -12.012 1.00 98.44 90 ILE A C 1
ATOM 705 O O . ILE A 1 90 ? 6.596 4.913 -11.684 1.00 98.44 90 ILE A O 1
ATOM 709 N N . ALA A 1 91 ? 7.386 3.502 -13.254 1.00 97.75 91 ALA A N 1
ATOM 710 C CA . ALA A 1 91 ? 6.513 3.962 -14.327 1.00 97.75 91 ALA A CA 1
ATOM 711 C C . ALA A 1 91 ? 5.133 3.302 -14.199 1.00 97.75 91 ALA A C 1
ATOM 713 O O . ALA A 1 91 ? 5.004 2.076 -14.283 1.00 97.75 91 ALA A O 1
ATOM 714 N N . CYS A 1 92 ? 4.088 4.109 -14.023 1.00 97.69 92 CYS A N 1
ATOM 715 C CA . CYS A 1 92 ? 2.720 3.638 -13.843 1.00 97.69 92 CYS A CA 1
ATOM 716 C C . CYS A 1 92 ? 1.820 3.972 -15.040 1.00 97.69 92 CYS A C 1
ATOM 718 O O . CYS A 1 92 ? 1.983 4.978 -15.732 1.00 97.69 92 CYS A O 1
ATOM 720 N N . GLY A 1 93 ? 0.845 3.100 -15.276 1.00 94.88 93 GLY A N 1
ATOM 721 C CA . GLY A 1 93 ? -0.159 3.221 -16.329 1.00 94.88 93 GLY A CA 1
ATOM 722 C C . GLY A 1 93 ? -0.709 1.859 -16.735 1.00 94.88 93 GLY A C 1
ATOM 723 O O . GLY A 1 93 ? -0.167 0.819 -16.348 1.00 94.88 93 GLY A O 1
ATOM 724 N N . ARG A 1 94 ? -1.769 1.832 -17.551 1.00 89.75 94 ARG A N 1
ATOM 725 C CA . ARG A 1 94 ? -2.423 0.568 -17.955 1.00 89.75 94 ARG A CA 1
ATOM 726 C C . ARG A 1 94 ? -1.466 -0.433 -18.604 1.00 89.75 94 ARG A C 1
ATOM 728 O O . ARG A 1 94 ? -1.625 -1.631 -18.409 1.00 89.75 94 ARG A O 1
ATOM 735 N N . ALA A 1 95 ? -0.485 0.059 -19.359 1.00 92.19 95 ALA A N 1
ATOM 736 C CA . ALA A 1 95 ? 0.516 -0.750 -20.055 1.00 92.19 95 ALA A CA 1
ATOM 737 C C . ALA A 1 95 ? 1.858 -0.879 -19.301 1.00 92.19 95 ALA A C 1
ATOM 739 O O . ALA A 1 95 ? 2.807 -1.431 -19.859 1.00 92.19 95 ALA A O 1
ATOM 740 N N . PHE A 1 96 ? 1.952 -0.358 -18.073 1.00 96.06 96 PHE A N 1
ATOM 741 C CA . PHE A 1 96 ? 3.151 -0.365 -17.224 1.00 96.06 96 PHE A CA 1
ATOM 742 C C . PHE A 1 96 ? 2.811 -0.962 -15.863 1.00 96.06 96 PHE A C 1
ATOM 744 O O . PHE A 1 96 ? 2.280 -2.063 -15.835 1.00 96.06 96 PHE A O 1
ATOM 751 N N . VAL A 1 97 ? 3.097 -0.293 -14.746 1.00 97.56 97 VAL A N 1
ATOM 752 C CA . VAL A 1 97 ? 2.633 -0.721 -13.425 1.00 97.56 97 VAL A CA 1
ATOM 753 C C . VAL A 1 97 ? 1.245 -0.152 -13.150 1.00 97.56 97 VAL A C 1
ATOM 755 O O . VAL A 1 97 ? 1.012 1.054 -13.232 1.00 97.56 97 VAL A O 1
ATOM 758 N N . ARG A 1 98 ? 0.307 -1.023 -12.796 1.00 97.69 98 ARG A N 1
ATOM 759 C CA . ARG A 1 98 ? -1.010 -0.642 -12.302 1.00 97.69 98 ARG A CA 1
ATOM 760 C C . ARG A 1 98 ? -0.929 -0.338 -10.814 1.00 97.69 98 ARG A C 1
ATOM 762 O O . ARG A 1 98 ? -0.516 -1.188 -10.030 1.00 97.69 98 ARG A O 1
ATOM 769 N N . ILE A 1 99 ? -1.410 0.840 -10.440 1.00 96.50 99 ILE A N 1
ATOM 770 C CA . ILE A 1 99 ? -1.681 1.187 -9.047 1.00 96.50 99 ILE A CA 1
ATOM 771 C C . ILE A 1 99 ? -3.049 0.602 -8.698 1.00 96.50 99 ILE A C 1
ATOM 773 O O . ILE A 1 99 ? -4.049 0.933 -9.337 1.00 96.50 99 ILE A O 1
ATOM 777 N N . VAL A 1 100 ? -3.091 -0.288 -7.715 1.00 92.81 100 VAL A N 1
ATOM 778 C CA . VAL A 1 100 ? -4.328 -0.869 -7.194 1.00 92.81 100 VAL A CA 1
ATOM 779 C C . VAL A 1 100 ? -4.483 -0.378 -5.766 1.00 92.81 100 VAL A C 1
ATOM 781 O O . VAL A 1 100 ? -3.714 -0.765 -4.891 1.00 92.81 100 VAL A O 1
ATOM 784 N N . ASP A 1 101 ? -5.453 0.503 -5.530 1.00 87.06 101 ASP A N 1
ATOM 785 C CA . ASP A 1 101 ? -5.741 0.960 -4.174 1.00 87.06 101 ASP A CA 1
ATOM 786 C C . ASP A 1 101 ? -6.156 -0.233 -3.315 1.00 87.06 101 ASP A C 1
ATOM 788 O O . ASP A 1 101 ? -7.067 -0.987 -3.672 1.00 87.06 101 ASP A O 1
ATOM 792 N N . VAL A 1 102 ? -5.480 -0.400 -2.181 1.00 76.88 102 VAL A N 1
ATOM 793 C CA . VAL A 1 102 ? -5.874 -1.411 -1.207 1.00 76.88 102 VAL A CA 1
ATOM 794 C C . VAL A 1 102 ? -7.064 -0.831 -0.453 1.00 76.88 102 VAL A C 1
ATOM 796 O O . VAL A 1 102 ? -6.916 0.197 0.221 1.00 76.88 102 VAL A O 1
ATOM 799 N N . PRO A 1 103 ? -8.270 -1.423 -0.562 1.00 61.97 103 PRO A N 1
ATOM 800 C CA . PRO A 1 103 ? -9.358 -1.010 0.300 1.00 61.97 103 PRO A CA 1
ATOM 801 C C . PRO A 1 103 ? -8.890 -1.259 1.727 1.00 61.97 103 PRO A C 1
ATOM 803 O O . PRO A 1 103 ? -8.503 -2.379 2.056 1.00 61.97 103 PRO A O 1
ATOM 806 N N . LYS A 1 104 ? -8.904 -0.217 2.566 1.00 61.47 104 LYS A N 1
ATOM 807 C CA . LYS A 1 104 ? -8.604 -0.368 3.990 1.00 61.47 104 LYS A CA 1
ATOM 808 C C . LYS A 1 104 ? -9.452 -1.520 4.506 1.00 61.47 104 LYS A C 1
ATOM 810 O O . LYS A 1 104 ? -10.680 -1.405 4.487 1.00 61.47 104 LYS A O 1
ATOM 815 N N . VAL A 1 105 ? -8.823 -2.634 4.881 1.00 55.81 105 VAL A N 1
ATOM 816 C CA . VAL A 1 105 ? -9.558 -3.816 5.328 1.00 55.81 105 VAL A CA 1
ATOM 817 C C . VAL A 1 105 ? -10.346 -3.375 6.550 1.00 55.81 105 VAL A C 1
ATOM 819 O O . VAL A 1 105 ? -9.778 -3.009 7.580 1.00 55.81 105 VAL A O 1
ATOM 822 N N . ALA A 1 106 ? -11.664 -3.294 6.376 1.00 58.56 106 ALA A N 1
ATOM 823 C CA . ALA A 1 106 ? -12.566 -2.948 7.447 1.00 58.56 106 ALA A CA 1
ATOM 824 C C . ALA A 1 106 ? -12.807 -4.228 8.238 1.00 58.56 106 ALA A C 1
ATOM 826 O O . ALA A 1 106 ? -13.583 -5.084 7.819 1.00 58.56 106 ALA A O 1
ATOM 827 N N . VAL A 1 107 ? -12.107 -4.376 9.352 1.00 66.38 107 VAL A N 1
ATOM 828 C CA . VAL A 1 107 ? -12.361 -5.462 10.287 1.00 66.38 107 VAL A CA 1
ATOM 829 C C . VAL A 1 107 ? -13.578 -5.061 11.110 1.00 66.38 107 VAL A C 1
ATOM 831 O O . VAL A 1 107 ? -13.546 -4.053 11.815 1.00 66.38 107 VAL A O 1
ATOM 834 N N . VAL A 1 108 ? -14.670 -5.814 10.960 1.00 69.50 108 VAL A N 1
ATOM 835 C CA . VAL A 1 108 ? -15.896 -5.614 11.738 1.00 69.50 108 VAL A CA 1
ATOM 836 C C . VAL A 1 108 ? -15.844 -6.518 12.960 1.00 69.50 108 VAL A C 1
ATOM 838 O O . VAL A 1 108 ? -15.768 -7.735 12.818 1.00 69.50 108 VAL A O 1
ATOM 841 N N . MET A 1 109 ? -15.886 -5.913 14.140 1.00 79.12 109 MET A N 1
ATOM 842 C CA . MET A 1 109 ? -15.942 -6.599 15.424 1.00 79.12 109 MET A CA 1
ATOM 843 C C . MET A 1 109 ? -17.319 -6.404 16.037 1.00 79.12 109 MET A C 1
ATOM 845 O O . MET A 1 109 ? -17.759 -5.264 16.209 1.00 79.12 109 MET A O 1
ATOM 849 N N . THR A 1 110 ? -17.980 -7.499 16.400 1.00 79.06 110 THR A N 1
ATOM 850 C CA . THR A 1 110 ? -19.147 -7.409 17.281 1.00 79.06 110 THR A CA 1
ATOM 851 C C . THR A 1 110 ? -18.656 -7.266 18.711 1.00 79.06 110 THR A C 1
ATOM 853 O O . THR A 1 110 ? -17.812 -8.050 19.142 1.00 79.06 110 THR A O 1
ATOM 856 N N . VAL A 1 111 ? -19.155 -6.263 19.431 1.00 79.81 111 VAL A N 1
ATOM 857 C CA . VAL A 1 111 ? -18.743 -5.985 20.809 1.00 79.81 111 VAL A CA 1
ATOM 858 C C . VAL A 1 111 ? -19.908 -6.196 21.751 1.00 79.81 111 VAL A C 1
ATOM 860 O O . VAL A 1 111 ? -20.952 -5.553 21.625 1.00 79.81 111 VAL A O 1
ATOM 863 N N . VAL A 1 112 ? -19.701 -7.083 22.71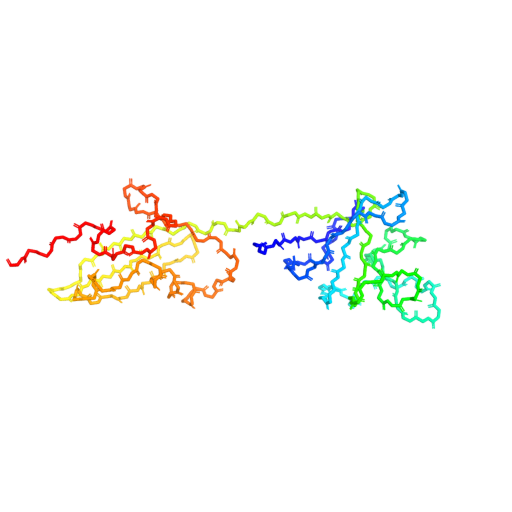7 1.00 80.56 112 VAL A N 1
ATOM 864 C CA . VAL A 1 112 ? -20.693 -7.430 23.733 1.00 80.56 112 VAL A CA 1
ATOM 865 C C . VAL A 1 112 ? -20.095 -7.196 25.103 1.00 80.56 112 VAL A C 1
ATOM 867 O O . VAL A 1 112 ? -19.024 -7.717 25.406 1.00 80.56 112 VAL A O 1
ATOM 870 N N . MET A 1 113 ? -20.799 -6.459 25.955 1.00 79.88 113 MET A N 1
ATOM 871 C CA . MET A 1 113 ? -20.434 -6.361 27.361 1.00 79.88 113 MET A CA 1
ATOM 872 C C . MET A 1 113 ? -21.237 -7.381 28.163 1.00 79.88 113 MET A C 1
ATOM 874 O O . MET A 1 113 ? -22.467 -7.363 28.145 1.00 79.88 113 MET A O 1
ATOM 878 N N . ARG A 1 114 ? -20.548 -8.267 28.883 1.00 80.75 114 ARG A N 1
ATOM 879 C CA . ARG A 1 114 ? -21.182 -9.244 29.776 1.00 80.75 114 ARG A CA 1
ATOM 880 C C . ARG A 1 114 ? -20.759 -8.999 31.225 1.00 80.75 114 ARG A C 1
ATOM 882 O O . ARG A 1 114 ? -19.559 -8.881 31.477 1.00 80.75 114 ARG A O 1
ATOM 889 N N . PRO A 1 115 ? -21.696 -8.945 32.186 1.00 72.56 115 PRO A N 1
ATOM 890 C CA . PRO A 1 115 ? -21.342 -8.980 33.600 1.00 72.56 115 PRO A CA 1
ATOM 891 C C . PRO A 1 115 ? -20.786 -10.367 33.954 1.00 72.56 115 PRO A C 1
ATOM 893 O O . PRO A 1 115 ? -21.344 -11.381 33.534 1.00 72.56 115 PRO A O 1
ATOM 896 N N . VAL A 1 116 ? -19.688 -10.420 34.714 1.00 65.94 116 VAL A N 1
ATOM 897 C CA . VAL A 1 116 ? -19.043 -11.682 35.132 1.00 65.94 116 VAL A CA 1
ATOM 898 C C . VAL A 1 116 ? -19.297 -11.959 36.614 1.00 65.94 116 VAL A C 1
ATOM 900 O O . VAL A 1 116 ? -19.648 -13.076 36.989 1.00 65.94 116 VAL A O 1
ATOM 903 N N . SER A 1 117 ? -19.172 -10.940 37.464 1.00 63.81 117 SER A N 1
ATOM 904 C CA . SER A 1 117 ? -19.520 -10.973 38.891 1.00 63.81 117 SER A CA 1
ATOM 905 C C . SER A 1 117 ? -19.670 -9.540 39.421 1.00 63.81 117 SER A C 1
ATOM 907 O O . SER A 1 117 ? -19.390 -8.596 38.690 1.00 63.81 117 SER A O 1
ATOM 909 N N . GLY A 1 118 ? -20.109 -9.352 40.673 1.00 61.94 118 GLY A N 1
ATOM 910 C CA . GLY A 1 118 ? -20.542 -8.054 41.232 1.00 61.94 118 GLY A CA 1
ATOM 911 C C . GLY A 1 118 ? -19.574 -6.859 41.130 1.00 61.94 118 GLY A C 1
ATOM 912 O O . GLY A 1 118 ? -19.984 -5.743 41.423 1.00 61.94 118 GLY A O 1
ATOM 913 N N . SER A 1 119 ? -18.326 -7.058 40.699 1.00 73.31 119 SER A N 1
ATOM 914 C CA . SER A 1 119 ? -17.346 -5.994 40.441 1.00 73.31 119 SER A CA 1
ATOM 915 C C . SER A 1 119 ? -16.611 -6.103 39.095 1.00 73.31 119 SER A C 1
ATOM 917 O O . SER A 1 119 ? -15.717 -5.296 38.829 1.00 73.31 119 SER A O 1
ATOM 919 N N . SER A 1 120 ? -16.959 -7.060 38.225 1.00 73.81 120 SER A N 1
ATOM 920 C CA . SER A 1 120 ? -16.267 -7.266 36.942 1.00 73.81 120 SER A CA 1
ATOM 921 C C . SER A 1 120 ? -17.216 -7.425 35.752 1.00 73.81 120 SER A C 1
ATOM 923 O O . SER A 1 120 ? -18.258 -8.084 35.828 1.00 73.81 120 SER A O 1
ATOM 925 N N . ALA A 1 121 ? -16.822 -6.825 34.630 1.00 77.12 121 ALA A N 1
ATOM 926 C CA . ALA A 1 121 ? -17.447 -6.989 33.326 1.00 77.12 121 ALA A CA 1
ATOM 927 C C . ALA A 1 121 ? -16.408 -7.510 32.320 1.00 77.12 121 ALA A C 1
ATOM 929 O O . ALA A 1 121 ? -15.200 -7.506 32.553 1.00 77.12 121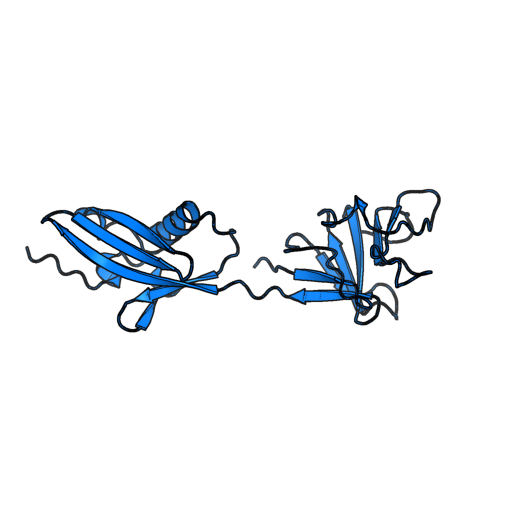 ALA A O 1
ATOM 930 N N . THR A 1 122 ? -16.860 -8.013 31.180 1.00 80.44 122 THR A N 1
ATOM 931 C CA . THR A 1 122 ? -15.969 -8.392 30.080 1.00 80.44 122 THR A CA 1
ATOM 932 C C . THR A 1 122 ? -16.513 -7.855 28.778 1.00 80.44 122 THR A C 1
ATOM 934 O O . THR A 1 122 ? -17.693 -8.042 28.479 1.00 80.44 122 THR A O 1
ATOM 937 N N . LEU A 1 123 ? -15.639 -7.208 28.010 1.00 80.38 123 LEU A N 1
ATOM 938 C CA . LEU A 1 123 ? -15.896 -6.873 26.619 1.00 80.38 123 LEU A CA 1
ATOM 939 C C . LEU A 1 123 ? -15.427 -8.045 25.755 1.00 80.38 123 LEU A C 1
ATOM 941 O O . LEU A 1 123 ? -14.243 -8.389 25.732 1.00 80.38 123 LEU A O 1
ATOM 945 N N . LEU A 1 124 ? -16.375 -8.676 25.075 1.00 79.81 124 LEU A N 1
ATOM 946 C CA . LEU A 1 124 ? -16.124 -9.701 24.074 1.00 79.81 124 LEU A CA 1
ATOM 947 C C . LEU A 1 124 ? -16.096 -9.037 22.699 1.00 79.81 124 LEU A C 1
ATOM 949 O O . LEU A 1 124 ? -17.079 -8.410 22.310 1.00 79.81 124 LEU A O 1
ATOM 953 N N . PHE A 1 125 ? -14.989 -9.195 21.981 1.00 80.69 125 PHE A N 1
ATOM 954 C CA . PHE A 1 125 ? -14.797 -8.760 20.602 1.00 80.69 125 PHE A CA 1
ATOM 955 C C . PHE A 1 125 ? -14.802 -9.996 19.711 1.00 80.69 125 PHE A C 1
ATOM 957 O O . PHE A 1 125 ? -13.859 -10.787 19.736 1.00 80.69 125 PHE A O 1
ATOM 964 N N . SER A 1 126 ? -15.856 -10.168 18.924 1.00 74.94 126 SER A N 1
ATOM 965 C CA . SER A 1 126 ? -15.978 -11.305 18.014 1.00 74.94 126 SER A CA 1
ATOM 966 C C . SER A 1 126 ? -15.559 -10.926 16.601 1.00 74.94 126 SER A C 1
ATOM 968 O O . SER A 1 126 ? -16.091 -9.973 16.022 1.00 74.94 126 SER A O 1
ATOM 970 N N . LEU A 1 127 ? -14.626 -11.697 16.037 1.00 73.00 127 LEU A N 1
ATOM 971 C CA . LEU A 1 127 ? -14.229 -11.659 14.630 1.00 73.00 127 LEU A CA 1
ATOM 972 C C . LEU A 1 127 ? -14.587 -12.975 13.944 1.00 73.00 127 LEU A C 1
ATOM 974 O O . LEU A 1 127 ? -14.590 -14.034 14.565 1.00 73.00 127 LEU A O 1
ATOM 978 N N . ALA A 1 128 ? -14.755 -12.942 12.620 1.00 63.47 128 ALA A N 1
ATOM 979 C CA . ALA A 1 128 ? -14.925 -14.162 11.824 1.00 63.47 128 ALA A CA 1
ATOM 980 C C . ALA A 1 128 ? -13.753 -15.160 11.974 1.00 63.47 128 ALA A C 1
ATOM 982 O O . ALA A 1 128 ? -13.928 -16.355 11.757 1.00 63.47 128 ALA A O 1
ATOM 983 N N . SER A 1 129 ? -12.562 -14.675 12.340 1.00 61.19 129 SER A N 1
ATOM 984 C CA . SER A 1 129 ? -11.354 -15.476 12.559 1.00 61.19 129 SER A CA 1
ATOM 985 C C . SER A 1 129 ? -11.175 -15.979 13.998 1.00 61.19 129 SER A C 1
ATOM 987 O O . SER A 1 129 ? -10.231 -16.724 14.246 1.00 61.19 129 SER A O 1
ATOM 989 N N . GLY A 1 130 ? -12.030 -15.570 14.940 1.00 66.38 130 GLY A N 1
ATOM 990 C CA . GLY A 1 130 ? -11.942 -15.945 16.354 1.00 66.38 130 GLY A CA 1
ATOM 991 C C . GLY A 1 130 ? -12.302 -14.807 17.311 1.00 66.38 130 GLY A C 1
ATOM 992 O O . GLY A 1 130 ? -12.328 -13.638 16.930 1.00 66.38 130 GLY A O 1
ATOM 993 N N . ASP A 1 131 ? -12.567 -15.155 18.566 1.00 75.06 131 ASP A N 1
ATOM 994 C CA . ASP A 1 131 ? -12.964 -14.200 19.602 1.00 75.06 131 ASP A CA 1
ATOM 995 C C . ASP A 1 131 ? -11.759 -13.692 20.409 1.00 75.06 131 ASP A C 1
ATOM 997 O O . ASP A 1 131 ? -10.816 -14.436 20.688 1.00 75.06 131 ASP A O 1
ATOM 1001 N N . PHE A 1 132 ? -11.822 -12.433 20.839 1.00 73.62 132 PHE A N 1
ATOM 1002 C CA . PHE A 1 132 ? -10.914 -11.823 21.809 1.00 73.62 132 PHE A CA 1
ATOM 1003 C C . PHE A 1 132 ? -11.702 -11.279 22.994 1.00 73.62 132 PHE A C 1
ATOM 1005 O O . PHE A 1 132 ? -12.756 -10.664 22.843 1.00 73.62 132 PHE A O 1
ATOM 1012 N N . MET A 1 133 ? -11.177 -11.497 24.195 1.00 72.31 133 MET A N 1
ATOM 1013 C CA . MET A 1 133 ? -11.795 -11.048 25.436 1.00 72.31 133 MET A CA 1
ATOM 1014 C C . MET A 1 133 ? -10.890 -10.021 26.106 1.00 72.31 133 MET A C 1
ATOM 1016 O O . MET A 1 133 ? -9.756 -10.340 26.458 1.00 72.31 133 MET A O 1
ATOM 1020 N N . ALA A 1 134 ? -11.412 -8.816 26.329 1.00 73.38 134 ALA A N 1
ATOM 1021 C CA . ALA A 1 134 ? -10.769 -7.816 27.172 1.00 73.38 134 ALA A CA 1
ATOM 1022 C C . ALA A 1 134 ? -11.502 -7.767 28.525 1.00 73.38 134 ALA A C 1
ATOM 1024 O O . ALA A 1 134 ? -12.636 -7.270 28.591 1.00 73.38 134 ALA A O 1
ATOM 1025 N N . PRO A 1 135 ? -10.915 -8.311 29.607 1.00 73.44 135 PRO A N 1
ATOM 1026 C CA . PRO A 1 135 ? -11.491 -8.157 30.937 1.00 73.44 135 PRO A CA 1
ATOM 1027 C C . PRO A 1 135 ? -11.422 -6.686 31.361 1.00 73.44 135 PRO A C 1
ATOM 1029 O O . PRO A 1 135 ? -10.401 -6.031 31.152 1.00 73.44 135 PRO A O 1
ATOM 1032 N N . ILE A 1 136 ? -12.493 -6.172 31.973 1.00 74.94 136 ILE A N 1
ATOM 1033 C CA . ILE A 1 136 ? -12.526 -4.806 32.503 1.00 74.94 136 ILE A CA 1
ATOM 1034 C C . ILE A 1 136 ? -13.200 -4.753 33.877 1.00 74.94 136 ILE A C 1
ATOM 1036 O O . ILE A 1 136 ? -14.245 -5.365 34.116 1.00 74.94 136 ILE A O 1
ATOM 1040 N N . MET A 1 137 ? -12.599 -4.017 34.808 1.00 76.00 137 MET A N 1
ATOM 1041 C CA . MET A 1 137 ? -13.190 -3.805 36.128 1.00 76.00 137 MET A CA 1
ATOM 1042 C C . MET A 1 137 ? -14.377 -2.842 36.018 1.00 76.00 137 MET A C 1
ATOM 1044 O O . MET A 1 137 ? -14.334 -1.879 35.255 1.00 76.00 137 MET A O 1
ATOM 1048 N N . VAL A 1 138 ? -15.445 -3.067 36.793 1.00 73.88 138 VAL A N 1
ATOM 1049 C CA . VAL A 1 138 ? -16.653 -2.212 36.738 1.00 73.88 138 VAL A CA 1
ATOM 1050 C C . VAL A 1 138 ? -16.332 -0.756 37.087 1.00 73.88 138 VAL A C 1
ATOM 1052 O O . VAL A 1 138 ? -16.867 0.160 36.470 1.00 73.88 138 VAL A O 1
ATOM 1055 N N . GLU A 1 139 ? -15.413 -0.531 38.028 1.00 78.69 139 GLU A N 1
ATOM 1056 C CA . GLU A 1 139 ? -14.960 0.811 38.418 1.00 78.69 139 GLU A CA 1
ATOM 1057 C C . GLU A 1 139 ? -14.220 1.571 37.305 1.00 78.69 139 GLU A C 1
ATOM 1059 O O . GLU A 1 139 ? -14.120 2.800 37.358 1.00 78.69 139 GLU A O 1
ATOM 1064 N N . ASP A 1 140 ? -13.727 0.856 36.294 1.00 83.31 140 ASP A N 1
ATOM 1065 C CA . ASP A 1 140 ? -13.006 1.425 35.159 1.00 83.31 140 ASP A CA 1
ATOM 1066 C C . ASP A 1 140 ? -13.933 1.735 33.978 1.00 83.31 140 ASP A C 1
ATOM 1068 O O . ASP A 1 140 ? -13.549 2.493 33.089 1.00 83.31 140 ASP A O 1
ATOM 1072 N N . LEU A 1 141 ? -15.187 1.261 33.992 1.00 82.44 141 LEU A N 1
ATOM 1073 C CA . LEU A 1 141 ? -16.167 1.534 32.928 1.00 82.44 141 LEU A CA 1
ATOM 1074 C C . LEU A 1 141 ? -16.439 3.034 32.732 1.00 82.44 141 LEU A C 1
ATOM 1076 O O . LEU A 1 141 ? -16.761 3.455 31.624 1.00 82.44 141 LEU A O 1
ATOM 1080 N N . HIS A 1 142 ? -16.296 3.832 33.793 1.00 85.44 142 HIS A N 1
ATOM 1081 C CA . HIS A 1 142 ? -16.468 5.290 33.776 1.00 85.44 142 HIS A CA 1
ATOM 1082 C C . HIS A 1 142 ? -15.160 6.065 33.552 1.00 85.44 142 HIS A C 1
ATOM 1084 O O . HIS A 1 142 ? -15.179 7.293 33.526 1.00 85.44 142 HIS A O 1
ATOM 1090 N N . LYS A 1 143 ? -14.022 5.371 33.454 1.00 88.31 143 LYS A N 1
ATOM 1091 C CA . LYS A 1 143 ? -12.691 5.986 33.332 1.00 88.31 143 LYS A CA 1
ATOM 1092 C C . LYS A 1 143 ? -12.049 5.697 31.983 1.00 88.31 143 LYS A C 1
ATOM 1094 O O . LYS A 1 143 ? -11.362 6.559 31.452 1.00 88.31 143 LYS A O 1
ATOM 1099 N N . VAL A 1 144 ? -12.264 4.492 31.458 1.00 88.31 144 VAL A N 1
ATOM 1100 C CA . VAL A 1 144 ? -11.661 4.033 30.210 1.00 88.31 144 VAL A CA 1
ATOM 1101 C C . VAL A 1 144 ? -12.502 4.519 29.039 1.00 88.31 144 VAL A C 1
ATOM 1103 O O . VAL A 1 144 ? -13.696 4.217 28.929 1.00 88.31 144 VAL A O 1
ATOM 1106 N N . SER A 1 145 ? -11.855 5.276 28.164 1.00 91.31 145 SER A N 1
ATOM 1107 C CA . SER A 1 145 ? -12.437 5.753 26.914 1.00 91.31 145 SER A CA 1
ATOM 1108 C C . SER A 1 145 ? -12.541 4.625 25.891 1.00 91.31 145 SER A C 1
ATOM 1110 O O . SER A 1 145 ? -11.747 3.678 25.872 1.00 91.31 145 SER A O 1
ATOM 1112 N N . TRP A 1 146 ? -13.489 4.744 24.969 1.00 89.06 146 TRP A N 1
ATOM 1113 C CA . TRP A 1 146 ? -13.587 3.831 23.841 1.00 89.06 146 TRP A CA 1
ATOM 1114 C C . TRP A 1 146 ? -12.300 3.825 23.009 1.00 89.06 146 TRP A C 1
ATOM 1116 O O . TRP A 1 146 ? -11.845 2.765 22.588 1.00 89.06 146 TRP A O 1
ATOM 1126 N N . GLY A 1 147 ? -11.659 4.982 22.820 1.00 86.50 147 GLY A N 1
ATOM 1127 C CA . GLY A 1 147 ? -10.383 5.089 22.114 1.00 86.50 147 GLY A CA 1
ATOM 1128 C C . GLY A 1 147 ? -9.275 4.223 22.719 1.00 86.50 147 GLY A C 1
ATOM 1129 O O . GLY A 1 147 ? -8.558 3.549 21.976 1.00 86.50 147 GLY A O 1
ATOM 1130 N N . GLU A 1 148 ? -9.169 4.165 24.047 1.00 87.50 148 GLU A N 1
ATOM 1131 C CA . GLU A 1 148 ? -8.218 3.283 24.738 1.00 87.50 148 GLU A CA 1
ATOM 1132 C C . GLU A 1 148 ? -8.518 1.805 24.490 1.00 87.50 148 GLU A C 1
ATOM 1134 O O . GLU A 1 148 ? -7.602 1.036 24.190 1.00 87.50 148 GLU A O 1
ATOM 1139 N N . VAL A 1 149 ? -9.793 1.414 24.522 1.00 85.38 149 VAL A N 1
ATOM 1140 C CA . VAL A 1 149 ? -10.221 0.047 24.188 1.00 85.38 149 VAL A CA 1
ATOM 1141 C C . VAL A 1 149 ? -9.851 -0.311 22.750 1.00 85.38 149 VAL A C 1
ATOM 1143 O O . VAL A 1 149 ? -9.310 -1.388 22.499 1.00 85.38 149 VAL A O 1
ATOM 1146 N N . VAL A 1 150 ? -10.080 0.599 21.797 1.00 84.44 150 VAL A N 1
ATOM 1147 C CA . VAL A 1 150 ? -9.694 0.402 20.392 1.00 84.44 150 VAL A CA 1
ATOM 1148 C C . VAL A 1 150 ? -8.180 0.205 20.261 1.00 84.44 150 VAL A C 1
ATOM 1150 O O . VAL A 1 150 ? -7.746 -0.667 19.506 1.00 84.44 150 VAL A O 1
ATOM 1153 N N . MET A 1 151 ? -7.367 0.972 20.994 1.00 83.00 151 MET A N 1
ATOM 1154 C CA . MET A 1 151 ? -5.907 0.813 20.992 1.00 83.00 151 MET A CA 1
ATOM 1155 C C . MET A 1 151 ? -5.470 -0.539 21.566 1.00 83.00 151 MET A C 1
ATOM 1157 O O . MET A 1 151 ? -4.639 -1.217 20.960 1.00 83.00 151 MET A O 1
ATOM 1161 N N . GLN A 1 152 ? -6.053 -0.965 22.688 1.00 81.38 152 GLN A N 1
ATOM 1162 C CA . GLN A 1 152 ? -5.762 -2.271 23.290 1.00 81.38 152 GLN A CA 1
ATOM 1163 C C . GLN A 1 152 ? -6.166 -3.424 22.365 1.00 81.38 152 GLN A C 1
ATOM 1165 O O . GLN A 1 152 ? -5.400 -4.367 22.179 1.00 81.38 152 GLN A O 1
ATOM 1170 N N . CYS A 1 153 ? -7.335 -3.325 21.731 1.00 79.12 153 CYS A N 1
ATOM 1171 C CA . CYS A 1 153 ? -7.826 -4.315 20.778 1.00 79.12 153 CYS A CA 1
ATOM 1172 C C . CYS A 1 153 ? -6.885 -4.459 19.569 1.00 79.12 153 CYS A C 1
ATOM 1174 O O . CYS A 1 153 ? -6.560 -5.576 19.166 1.00 79.12 153 CYS A O 1
ATOM 1176 N N . ARG A 1 154 ? -6.370 -3.341 19.032 1.00 77.06 154 ARG A N 1
ATOM 1177 C CA . ARG A 1 154 ? -5.348 -3.368 17.968 1.00 77.06 154 ARG A CA 1
ATOM 1178 C C . ARG A 1 154 ? -4.092 -4.118 18.393 1.00 77.06 154 ARG A C 1
ATOM 1180 O O . ARG A 1 154 ? -3.616 -4.953 17.630 1.00 77.06 154 ARG A O 1
ATOM 1187 N N . ALA A 1 155 ? -3.588 -3.832 19.593 1.00 77.25 155 ALA A N 1
ATOM 1188 C CA . ALA A 1 155 ? -2.396 -4.485 20.126 1.00 77.25 155 ALA A CA 1
ATOM 1189 C C . ALA A 1 155 ? -2.615 -5.989 20.376 1.00 77.25 155 ALA A C 1
ATOM 1191 O O . ALA A 1 155 ? -1.715 -6.784 20.128 1.00 77.25 155 ALA A O 1
ATOM 1192 N N . GLY A 1 156 ? -3.809 -6.389 20.828 1.00 75.12 156 GLY A N 1
ATOM 1193 C CA . GLY A 1 156 ? -4.139 -7.785 21.137 1.00 75.12 156 GLY A CA 1
ATOM 1194 C C . GLY A 1 156 ? -4.308 -8.697 19.917 1.00 75.12 156 GLY A C 1
ATOM 1195 O O . GLY A 1 156 ? -4.081 -9.898 20.024 1.00 75.12 156 GLY A O 1
ATOM 1196 N N . HIS A 1 157 ? -4.683 -8.144 18.761 1.00 69.56 157 HIS A N 1
ATOM 1197 C CA . HIS A 1 157 ? -4.933 -8.904 17.530 1.00 69.56 157 HIS A CA 1
ATOM 1198 C C . HIS A 1 157 ? -3.801 -8.831 16.494 1.00 69.56 157 HIS A C 1
ATOM 1200 O O . HIS A 1 157 ? -3.986 -9.323 15.381 1.00 69.56 157 HIS A O 1
ATOM 1206 N N . ASP A 1 158 ? -2.669 -8.202 16.832 1.00 72.50 158 ASP A N 1
ATOM 1207 C CA . ASP A 1 158 ? -1.564 -7.939 15.895 1.00 72.50 158 ASP A CA 1
ATOM 1208 C C . ASP A 1 158 ? -2.062 -7.311 14.574 1.00 72.50 158 ASP A C 1
ATOM 1210 O O . ASP A 1 158 ? -1.657 -7.663 13.464 1.00 72.50 158 ASP A O 1
ATOM 1214 N N . LEU A 1 159 ? -3.047 -6.407 14.686 1.00 72.69 159 LEU A N 1
ATOM 1215 C CA . LEU A 1 159 ? -3.645 -5.776 13.515 1.00 72.69 159 LEU A CA 1
ATOM 1216 C C . LEU A 1 159 ? -2.696 -4.727 12.965 1.00 72.69 159 LEU A C 1
ATOM 1218 O O . LEU A 1 159 ? -2.205 -3.868 13.702 1.00 72.69 159 LEU A O 1
ATOM 1222 N N . LYS A 1 160 ? -2.530 -4.726 11.639 1.00 70.06 160 LYS A N 1
ATOM 1223 C CA . LYS A 1 160 ? -1.750 -3.693 10.958 1.00 70.06 160 LYS A CA 1
ATOM 1224 C C . LYS A 1 160 ? -2.279 -2.294 11.334 1.00 70.06 160 LYS A C 1
ATOM 1226 O O . LYS A 1 160 ? -3.506 -2.128 11.420 1.00 70.06 160 LYS A O 1
ATOM 1231 N N . PRO A 1 161 ? -1.407 -1.288 11.540 1.00 64.44 161 PRO A N 1
ATOM 1232 C CA . PRO A 1 161 ? -1.801 0.056 11.981 1.00 64.44 161 PRO A CA 1
ATOM 1233 C C . PRO A 1 161 ? -2.904 0.715 11.136 1.00 64.44 161 PRO A C 1
ATOM 1235 O O . PRO A 1 161 ? -3.727 1.472 11.649 1.00 64.44 161 PRO A O 1
ATOM 1238 N N . ASP A 1 162 ? -2.967 0.382 9.852 1.00 61.72 162 ASP A N 1
ATOM 1239 C CA . ASP A 1 162 ? -3.893 0.912 8.853 1.00 61.72 162 ASP A CA 1
ATOM 1240 C C . ASP A 1 162 ? -5.217 0.151 8.734 1.00 61.72 162 ASP A C 1
ATOM 1242 O O . ASP A 1 162 ? -6.147 0.633 8.075 1.00 61.72 162 ASP A O 1
ATOM 1246 N N . THR A 1 163 ? -5.337 -0.995 9.412 1.00 71.94 163 THR A N 1
ATOM 1247 C CA . THR A 1 163 ? -6.591 -1.747 9.518 1.00 71.94 163 THR A CA 1
ATOM 1248 C C . THR A 1 163 ? -7.683 -0.803 9.999 1.00 71.94 163 THR A C 1
ATOM 1250 O O . THR A 1 163 ? -7.541 -0.156 11.041 1.00 71.94 163 THR A O 1
ATOM 1253 N N . VAL A 1 164 ? -8.795 -0.704 9.275 1.00 73.00 164 VAL A N 1
ATOM 1254 C CA . VAL A 1 164 ? -9.937 0.092 9.735 1.00 73.00 164 VAL A CA 1
ATOM 1255 C C . VAL A 1 164 ? -10.774 -0.796 10.632 1.00 73.00 164 VAL A C 1
ATOM 1257 O O . VAL A 1 164 ? -11.433 -1.714 10.166 1.00 73.00 164 VAL A O 1
ATOM 1260 N N . LEU A 1 165 ? -10.763 -0.519 11.929 1.00 76.56 165 LEU A N 1
ATOM 1261 C CA . LEU A 1 165 ? -11.663 -1.196 12.847 1.00 76.56 165 LEU A CA 1
ATOM 1262 C C . LEU A 1 165 ? -13.044 -0.549 12.779 1.00 76.56 165 LEU A C 1
ATOM 1264 O O . LEU A 1 165 ? -13.177 0.673 12.881 1.00 76.56 165 LEU A O 1
ATOM 1268 N N . LYS A 1 166 ? -14.063 -1.380 12.589 1.00 80.50 166 LYS A N 1
ATOM 1269 C CA . LYS A 1 166 ? -15.469 -1.027 12.754 1.00 80.50 166 LYS A CA 1
ATOM 1270 C C . LYS A 1 166 ? -16.015 -1.874 13.884 1.00 80.50 166 LYS A C 1
ATOM 1272 O O . LYS A 1 166 ? -15.910 -3.092 13.838 1.00 80.50 166 LYS A O 1
ATOM 1277 N N . PHE A 1 167 ? -16.619 -1.239 14.870 1.00 83.81 167 PHE A N 1
ATOM 1278 C CA . PHE A 1 167 ? -17.200 -1.949 15.997 1.00 83.81 167 PHE A CA 1
ATOM 1279 C C . PHE A 1 167 ? -18.712 -1.826 15.937 1.00 83.81 167 PHE A C 1
ATOM 1281 O O . PHE A 1 167 ? -19.234 -0.752 15.642 1.00 83.81 167 PHE A O 1
ATOM 1288 N N . VAL A 1 168 ? -19.405 -2.929 16.175 1.00 84.50 168 VAL A N 1
ATOM 1289 C CA . VAL A 1 168 ? -20.863 -3.012 16.102 1.00 84.50 168 VAL A CA 1
ATOM 1290 C C . VAL A 1 168 ? -21.365 -3.650 17.392 1.00 84.50 168 VAL A C 1
ATOM 1292 O O . VAL A 1 168 ? -20.868 -4.701 17.788 1.00 84.50 168 VAL A O 1
ATOM 1295 N N . GLN A 1 169 ? -22.313 -3.019 18.077 1.00 86.56 169 GLN A N 1
ATOM 1296 C CA . GLN A 1 169 ? -22.979 -3.619 19.241 1.00 86.56 169 GLN A CA 1
ATOM 1297 C C . GLN A 1 169 ? -23.942 -4.738 18.804 1.00 86.56 169 GLN A C 1
ATOM 1299 O O . GLN A 1 169 ? -24.291 -4.831 17.628 1.00 86.56 169 GLN A O 1
ATOM 1304 N N . GLU A 1 170 ? -24.400 -5.594 19.728 1.00 81.94 170 GLU A N 1
ATOM 1305 C CA . GLU A 1 170 ? -25.343 -6.688 19.397 1.00 81.94 170 GLU A CA 1
ATOM 1306 C C . GLU A 1 170 ? -26.649 -6.194 18.756 1.00 81.94 170 GLU A C 1
ATOM 1308 O O . GLU A 1 170 ? -27.254 -6.907 17.958 1.00 81.94 170 GLU A O 1
ATOM 1313 N N . ASP A 1 171 ? -27.070 -4.967 19.067 1.00 82.62 171 ASP A N 1
ATOM 1314 C CA . ASP A 1 171 ? -28.266 -4.338 18.499 1.00 82.62 171 ASP A CA 1
ATOM 1315 C C . ASP A 1 171 ? -28.049 -3.740 17.092 1.00 82.62 171 ASP A C 1
ATOM 1317 O O . ASP A 1 171 ? -28.982 -3.206 16.492 1.00 82.62 171 ASP A O 1
ATOM 1321 N N . GLY A 1 172 ? -26.831 -3.841 16.549 1.00 80.38 172 GLY A N 1
ATOM 1322 C CA . GLY A 1 172 ? -26.452 -3.301 15.245 1.00 80.38 172 GLY A CA 1
ATOM 1323 C C . GLY A 1 172 ? -25.928 -1.863 15.272 1.00 80.38 172 GLY A C 1
ATOM 1324 O O . GLY A 1 172 ? -25.572 -1.336 14.214 1.00 80.38 172 GLY A O 1
ATOM 1325 N N . THR A 1 173 ? -25.835 -1.219 16.440 1.00 84.69 173 THR A N 1
ATOM 1326 C CA . THR A 1 173 ? -25.297 0.143 16.568 1.00 84.69 173 THR A CA 1
ATOM 1327 C C . THR A 1 173 ? -23.820 0.184 16.181 1.00 84.69 173 THR A C 1
ATOM 1329 O O . THR A 1 173 ? -22.994 -0.539 16.738 1.00 84.69 173 THR A O 1
ATOM 1332 N N . LE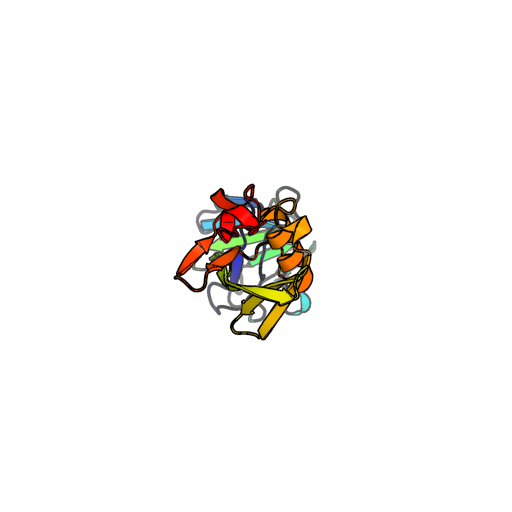U A 1 174 ? -23.471 1.051 15.225 1.00 84.69 174 LEU A N 1
ATOM 1333 C CA . LEU A 1 174 ? -22.095 1.243 14.768 1.00 84.69 174 LEU A CA 1
ATOM 1334 C C . LEU A 1 174 ? -21.352 2.231 15.678 1.00 84.69 174 LEU A C 1
ATOM 1336 O O . LEU A 1 174 ? -21.697 3.411 15.740 1.00 84.69 174 LEU A O 1
ATOM 1340 N N . LEU A 1 175 ? -20.268 1.774 16.300 1.00 84.94 175 LEU A N 1
ATOM 1341 C CA . LEU A 1 175 ? -19.372 2.604 17.102 1.00 84.94 175 LEU A CA 1
ATOM 1342 C C . LEU A 1 175 ? -18.242 3.138 16.210 1.00 84.94 175 LEU A C 1
ATOM 1344 O O . LEU A 1 175 ? -17.311 2.425 15.826 1.00 84.94 175 LEU A O 1
ATOM 1348 N N . GLY A 1 176 ? -18.381 4.405 15.822 1.00 81.00 176 GLY A N 1
ATOM 1349 C CA . GLY A 1 176 ? -17.447 5.133 14.959 1.00 81.00 176 GLY A CA 1
ATOM 1350 C C . GLY A 1 176 ? -16.484 6.065 15.704 1.00 81.00 176 GLY A C 1
ATOM 1351 O O . GLY A 1 176 ? -16.337 6.003 16.919 1.00 81.00 176 GLY A O 1
ATOM 1352 N N . LYS A 1 177 ? -15.849 6.977 14.957 1.00 82.06 177 LYS A N 1
ATOM 1353 C CA . LYS A 1 177 ? -14.898 7.964 15.505 1.00 82.06 177 LYS A CA 1
ATOM 1354 C C . LYS A 1 177 ? -15.518 8.895 16.547 1.00 82.06 177 LYS A C 1
ATOM 1356 O O . LYS A 1 177 ? -14.844 9.268 17.495 1.00 82.06 177 LYS A O 1
ATOM 1361 N N . ASP A 1 178 ? -16.800 9.197 16.397 1.00 87.25 178 ASP A N 1
ATOM 1362 C CA . ASP A 1 178 ? -17.543 10.121 17.264 1.00 87.25 178 ASP A CA 1
ATOM 1363 C C . ASP A 1 178 ? -17.761 9.562 18.686 1.00 87.25 178 ASP A C 1
ATOM 1365 O O . ASP A 1 178 ? -18.277 10.241 19.570 1.00 87.25 178 ASP A O 1
ATOM 1369 N N . HIS A 1 179 ? -17.362 8.308 18.903 1.00 89.38 179 HIS A N 1
ATOM 1370 C CA . HIS A 1 179 ? -17.463 7.592 20.166 1.00 89.38 179 HIS A CA 1
ATOM 1371 C C . HIS A 1 179 ? -16.120 7.474 20.890 1.00 89.38 179 HIS A C 1
ATOM 1373 O O . HIS A 1 179 ? -16.105 6.994 22.014 1.00 89.38 179 HIS A O 1
ATOM 1379 N N . LEU A 1 180 ? -14.997 7.871 20.273 1.00 87.25 180 LEU A N 1
ATOM 1380 C CA . LEU A 1 180 ? -13.654 7.618 20.817 1.00 87.25 180 LEU A CA 1
ATOM 1381 C C . LEU A 1 180 ? -13.429 8.254 22.193 1.00 87.25 180 LEU A C 1
ATOM 1383 O O . LEU A 1 180 ? -12.751 7.651 23.020 1.00 87.25 180 LEU A O 1
ATOM 1387 N N . ASP A 1 181 ? -14.035 9.414 22.435 1.00 90.00 181 ASP A N 1
ATOM 1388 C CA . ASP A 1 181 ? -13.909 10.146 23.698 1.00 90.00 181 ASP A CA 1
ATOM 1389 C C . ASP A 1 181 ? -14.969 9.739 24.738 1.00 90.00 181 ASP A C 1
ATOM 1391 O O . ASP A 1 181 ? -14.905 10.178 25.883 1.00 90.00 181 ASP A O 1
ATOM 1395 N N . GLN A 1 182 ? -15.943 8.902 24.359 1.00 92.00 182 GLN A N 1
ATOM 1396 C CA . GLN A 1 182 ? -16.961 8.399 25.281 1.00 92.00 182 GLN A CA 1
ATOM 1397 C C . GLN A 1 182 ? -16.388 7.261 26.124 1.00 92.00 182 GLN A C 1
ATOM 1399 O O . GLN A 1 182 ? -15.616 6.425 25.650 1.00 92.00 182 GLN A O 1
ATOM 1404 N N . THR A 1 183 ? -16.803 7.202 27.378 1.00 91.62 183 THR A N 1
ATOM 1405 C CA . THR A 1 183 ? -16.509 6.096 28.287 1.00 91.62 183 THR A CA 1
ATOM 1406 C C . THR A 1 183 ? -17.293 4.846 27.896 1.00 91.62 183 THR A C 1
ATOM 1408 O O . THR A 1 183 ? -18.349 4.904 27.261 1.00 91.62 183 THR A O 1
ATOM 1411 N N . ILE A 1 184 ? -16.813 3.677 28.314 1.00 87.06 184 ILE A N 1
ATOM 1412 C CA . ILE A 1 184 ? -17.509 2.405 28.056 1.00 87.06 184 ILE A CA 1
ATOM 1413 C C . ILE A 1 184 ? -18.909 2.414 28.687 1.00 87.06 184 ILE A C 1
ATOM 1415 O O . ILE A 1 184 ? -19.863 1.924 28.081 1.00 87.06 184 ILE A O 1
ATOM 1419 N N . ALA A 1 185 ? -19.066 3.017 29.868 1.00 86.06 185 ALA A N 1
ATOM 1420 C CA . ALA A 1 185 ? -20.367 3.167 30.512 1.00 86.06 185 ALA A CA 1
ATOM 1421 C C . ALA A 1 185 ? -21.362 3.975 29.660 1.00 86.06 185 ALA A C 1
ATOM 1423 O O . ALA A 1 185 ? -22.529 3.593 29.575 1.00 86.06 185 ALA A O 1
ATOM 1424 N N . GLU A 1 186 ? -20.915 5.045 28.995 1.00 86.69 186 GLU A N 1
ATOM 1425 C CA . GLU A 1 186 ? -21.753 5.840 28.085 1.00 86.69 186 GLU A CA 1
ATOM 1426 C C . GLU A 1 186 ? -22.145 5.037 26.838 1.00 86.69 186 GLU A C 1
ATOM 1428 O O . GLU A 1 186 ? -23.325 4.990 26.480 1.00 86.69 186 GLU A O 1
ATOM 1433 N N . ILE A 1 187 ? -21.186 4.324 26.239 1.00 86.94 187 ILE A N 1
ATOM 1434 C CA . ILE A 1 187 ? -21.388 3.510 25.029 1.00 86.94 187 ILE A CA 1
ATOM 1435 C C . ILE A 1 187 ? -22.390 2.379 25.255 1.00 86.94 187 ILE A C 1
ATOM 1437 O O . ILE A 1 187 ? -23.287 2.161 24.439 1.00 86.94 187 ILE A O 1
ATOM 1441 N N . PHE A 1 188 ? -22.252 1.651 26.361 1.00 84.38 188 PHE A N 1
ATOM 1442 C CA . PHE A 1 188 ? -23.108 0.505 26.680 1.00 84.38 188 PHE A CA 1
ATOM 1443 C C . PHE A 1 188 ? -24.301 0.876 27.567 1.00 84.38 188 PHE A C 1
ATOM 1445 O O . PHE A 1 188 ? -25.032 -0.010 28.010 1.00 84.38 188 PHE A O 1
ATOM 1452 N N . ARG A 1 189 ? -24.511 2.176 27.826 1.00 84.12 189 ARG A N 1
ATOM 1453 C CA . ARG A 1 189 ? -25.562 2.708 28.711 1.00 84.12 189 ARG A CA 1
ATOM 1454 C C . ARG A 1 189 ? -25.598 1.988 30.061 1.00 84.12 189 ARG A C 1
ATOM 1456 O O . ARG A 1 189 ? -26.671 1.704 30.597 1.00 84.12 189 ARG A O 1
ATOM 1463 N N . PHE A 1 190 ? -24.432 1.672 30.616 1.00 70.44 190 PHE A N 1
ATOM 1464 C CA . PHE A 1 190 ? -24.339 0.929 31.866 1.00 70.44 190 PHE A CA 1
ATOM 1465 C C . PHE A 1 190 ? -24.796 1.810 33.027 1.00 70.44 190 PHE A C 1
ATOM 1467 O O . PHE A 1 190 ? -24.169 2.819 33.341 1.00 70.44 190 PHE A O 1
ATOM 1474 N N . HIS A 1 191 ? -25.906 1.436 33.658 1.00 60.28 191 HIS A N 1
ATOM 1475 C CA . HIS A 1 191 ? -26.385 2.092 34.868 1.00 60.28 191 HIS A CA 1
ATOM 1476 C C . HIS A 1 191 ? -25.917 1.256 36.054 1.00 60.28 191 HIS A C 1
ATOM 1478 O O . HIS A 1 191 ? -26.439 0.164 36.291 1.00 60.28 191 HIS A O 1
ATOM 1484 N N . VAL A 1 192 ? -24.923 1.753 36.793 1.00 55.50 192 VAL A N 1
ATOM 1485 C CA . VAL A 1 192 ? -24.576 1.165 38.088 1.00 55.50 192 VAL A CA 1
ATOM 1486 C C . VAL A 1 192 ? -25.784 1.385 38.991 1.00 55.50 192 VAL A C 1
ATOM 1488 O O . VAL A 1 192 ? -26.087 2.513 39.374 1.00 55.50 192 VAL A O 1
ATOM 1491 N N . SER A 1 193 ? -26.524 0.314 39.267 1.00 51.44 193 SER A N 1
ATOM 1492 C CA . SER A 1 193 ? -27.540 0.344 40.313 1.00 51.44 193 SER A CA 1
ATOM 1493 C C . SER A 1 193 ? -26.779 0.415 41.631 1.00 51.44 193 SER A C 1
ATOM 1495 O O . SER A 1 193 ? -26.176 -0.577 42.038 1.00 51.44 193 SER A O 1
ATOM 1497 N N . SER A 1 194 ? -26.700 1.616 42.202 1.00 48.81 194 SER A N 1
ATOM 1498 C CA . SER A 1 194 ? -26.130 1.878 43.527 1.00 48.81 194 SER A CA 1
ATOM 1499 C C . SER A 1 194 ? -26.892 1.146 44.621 1.00 48.81 194 SER A C 1
ATOM 1501 O O . SER A 1 194 ? -28.143 1.186 44.542 1.00 48.81 194 SER A O 1
#